Protein AF-A0A7C1D5U9-F1 (afdb_monomer_lite)

pLDDT: mean 78.79, std 19.19, range [33.56, 97.62]

Radius of gyration: 23.56 Å; chains: 1; bounding box: 41×47×96 Å

Structure (mmCIF, N/CA/C/O backbone):
data_AF-A0A7C1D5U9-F1
#
_entry.id   AF-A0A7C1D5U9-F1
#
loop_
_atom_site.group_PDB
_atom_site.id
_atom_site.type_symbol
_atom_site.label_atom_id
_atom_site.label_alt_id
_atom_site.label_comp_id
_atom_site.label_asym_id
_atom_site.label_entity_id
_atom_site.label_seq_id
_atom_site.pdbx_PDB_ins_code
_atom_site.Cartn_x
_atom_site.Cartn_y
_atom_site.Cartn_z
_atom_site.occupancy
_atom_site.B_iso_or_equiv
_atom_site.auth_seq_id
_atom_site.auth_comp_id
_atom_site.auth_asym_id
_atom_site.auth_atom_id
_atom_site.pdbx_PDB_model_num
ATOM 1 N N . MET A 1 1 ? 22.228 -29.786 -4.670 1.00 33.56 1 MET A N 1
ATOM 2 C CA . MET A 1 1 ? 22.044 -28.673 -5.621 1.00 33.56 1 MET A CA 1
ATOM 3 C C . MET A 1 1 ? 21.483 -27.534 -4.803 1.00 33.56 1 MET A C 1
ATOM 5 O O . MET A 1 1 ? 20.440 -27.722 -4.198 1.00 33.56 1 MET A O 1
ATOM 9 N N . SER A 1 2 ? 22.246 -26.459 -4.626 1.00 37.53 2 SER A N 1
ATOM 10 C CA . SER A 1 2 ? 21.763 -25.258 -3.949 1.00 37.53 2 SER A CA 1
ATOM 11 C C . SER A 1 2 ? 20.759 -24.586 -4.876 1.00 37.53 2 SER A C 1
ATOM 13 O O . SER A 1 2 ? 21.151 -24.172 -5.967 1.00 37.53 2 SER A O 1
ATOM 15 N N . ASP A 1 3 ? 19.495 -24.513 -4.469 1.00 40.09 3 ASP A N 1
ATOM 16 C CA . ASP A 1 3 ? 18.545 -23.587 -5.078 1.00 40.09 3 ASP A CA 1
ATOM 17 C C . ASP A 1 3 ? 19.141 -22.186 -4.928 1.00 40.09 3 ASP A C 1
ATOM 19 O O . ASP A 1 3 ? 19.195 -21.630 -3.830 1.00 40.09 3 ASP A O 1
ATOM 23 N N . ILE A 1 4 ? 19.694 -21.651 -6.016 1.00 43.88 4 ILE A N 1
ATOM 24 C CA . ILE A 1 4 ? 20.058 -20.241 -6.081 1.00 43.88 4 ILE A CA 1
ATOM 25 C C . ILE A 1 4 ? 18.714 -19.528 -6.083 1.00 43.88 4 ILE A C 1
ATOM 27 O O . ILE A 1 4 ? 18.036 -19.500 -7.108 1.00 43.88 4 ILE A O 1
ATOM 31 N N . ALA A 1 5 ? 18.284 -19.047 -4.916 1.00 46.91 5 ALA A N 1
ATOM 32 C CA . ALA A 1 5 ? 17.122 -18.185 -4.822 1.00 46.91 5 ALA A CA 1
ATOM 33 C C . ALA A 1 5 ? 17.379 -16.995 -5.750 1.00 46.91 5 ALA A C 1
ATOM 35 O O . ALA A 1 5 ? 18.270 -16.185 -5.498 1.00 46.91 5 ALA A O 1
ATOM 36 N N . THR A 1 6 ? 16.669 -16.943 -6.874 1.00 62.00 6 THR A N 1
ATOM 37 C CA . THR A 1 6 ? 16.684 -15.782 -7.756 1.00 62.00 6 THR A CA 1
ATOM 38 C C . THR A 1 6 ? 16.221 -14.581 -6.947 1.00 62.00 6 THR A C 1
ATOM 40 O O . THR A 1 6 ? 15.148 -14.613 -6.344 1.00 62.00 6 THR A O 1
ATOM 43 N N . GLU A 1 7 ? 17.066 -13.555 -6.904 1.00 66.56 7 GLU A N 1
ATOM 44 C CA . GLU A 1 7 ? 16.772 -12.276 -6.263 1.00 66.56 7 GLU A CA 1
ATOM 45 C C . GLU A 1 7 ? 15.420 -11.729 -6.759 1.00 66.56 7 GLU A C 1
ATOM 47 O O . GLU A 1 7 ? 15.152 -11.801 -7.964 1.00 66.56 7 GLU A O 1
ATOM 52 N N . PRO A 1 8 ? 14.560 -11.195 -5.871 1.00 72.69 8 PRO A N 1
ATOM 53 C CA . PRO A 1 8 ? 13.244 -10.709 -6.263 1.00 72.69 8 PRO A CA 1
ATOM 54 C C . PRO A 1 8 ? 13.369 -9.549 -7.254 1.00 72.69 8 PRO A C 1
ATOM 56 O O . PRO A 1 8 ? 14.164 -8.624 -7.062 1.00 72.69 8 PRO A O 1
ATOM 59 N N . THR A 1 9 ? 12.557 -9.584 -8.309 1.00 81.25 9 THR A N 1
ATOM 60 C CA . THR A 1 9 ? 12.482 -8.487 -9.276 1.00 81.25 9 THR A CA 1
ATOM 61 C C . THR A 1 9 ? 11.784 -7.266 -8.671 1.00 81.25 9 THR A C 1
ATOM 63 O O . THR A 1 9 ? 11.133 -7.332 -7.624 1.00 81.25 9 THR A O 1
ATOM 66 N N . LEU A 1 10 ? 11.867 -6.127 -9.362 1.00 85.12 10 LEU A N 1
ATOM 67 C CA . LEU A 1 10 ? 11.159 -4.905 -8.978 1.00 85.12 10 LEU A CA 1
ATOM 68 C C . LEU A 1 10 ? 9.645 -5.120 -8.842 1.00 85.12 10 LEU A C 1
ATOM 70 O O . LEU A 1 10 ? 9.021 -4.645 -7.892 1.00 85.12 10 LEU A O 1
ATOM 74 N N . PHE A 1 11 ? 9.064 -5.865 -9.782 1.00 87.75 11 PHE A N 1
ATOM 75 C CA . PHE A 1 11 ? 7.643 -6.176 -9.767 1.00 87.75 11 PHE A CA 1
ATOM 76 C C . PHE A 1 11 ? 7.286 -7.196 -8.687 1.00 87.75 11 PHE A C 1
ATOM 78 O O . PHE A 1 11 ? 6.219 -7.059 -8.094 1.00 87.75 11 PHE A O 1
ATOM 85 N N . ASP A 1 12 ? 8.171 -8.146 -8.364 1.00 87.69 12 ASP A N 1
ATOM 86 C CA . ASP A 1 12 ? 7.966 -9.051 -7.225 1.00 87.69 12 ASP A CA 1
ATOM 87 C C . ASP A 1 12 ? 7.911 -8.268 -5.912 1.00 87.69 12 ASP A C 1
ATOM 89 O O . ASP A 1 12 ? 7.002 -8.473 -5.105 1.00 87.69 12 ASP A O 1
ATOM 93 N N . MET A 1 13 ? 8.832 -7.316 -5.723 1.00 90.00 13 MET A N 1
ATOM 94 C CA . MET A 1 13 ? 8.833 -6.433 -4.554 1.00 90.00 13 MET A CA 1
ATOM 95 C C . MET A 1 13 ? 7.554 -5.587 -4.488 1.00 90.00 13 MET A C 1
ATOM 97 O O . MET A 1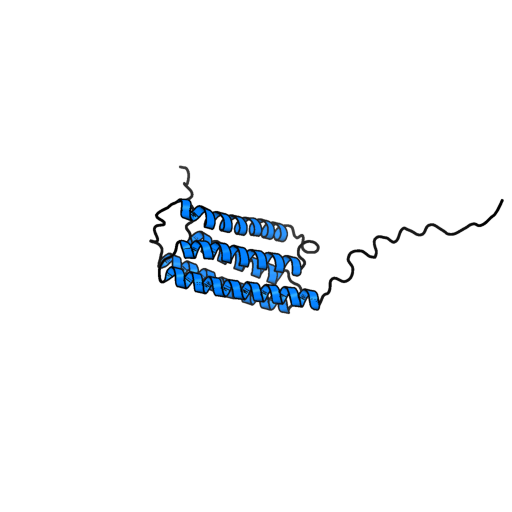 13 ? 6.898 -5.542 -3.446 1.00 90.00 13 MET A O 1
ATOM 101 N N . ALA A 1 14 ? 7.153 -4.957 -5.597 1.00 90.62 14 ALA A N 1
ATOM 102 C CA . ALA A 1 14 ? 5.948 -4.128 -5.650 1.00 90.62 14 ALA A CA 1
ATOM 103 C C . ALA A 1 14 ? 4.662 -4.934 -5.394 1.00 90.62 14 ALA A C 1
ATOM 105 O O . ALA A 1 14 ? 3.792 -4.510 -4.626 1.00 90.62 14 ALA A O 1
ATOM 106 N N . LEU A 1 15 ? 4.560 -6.124 -5.992 1.00 91.69 15 LEU A N 1
ATOM 107 C CA . LEU A 1 15 ? 3.457 -7.057 -5.784 1.00 91.69 15 LEU A CA 1
ATOM 108 C C . LEU A 1 15 ? 3.381 -7.495 -4.321 1.00 91.69 15 LEU A C 1
ATOM 110 O O . LEU A 1 15 ? 2.304 -7.472 -3.722 1.00 91.69 15 LEU A O 1
ATOM 114 N N . HIS A 1 16 ? 4.522 -7.850 -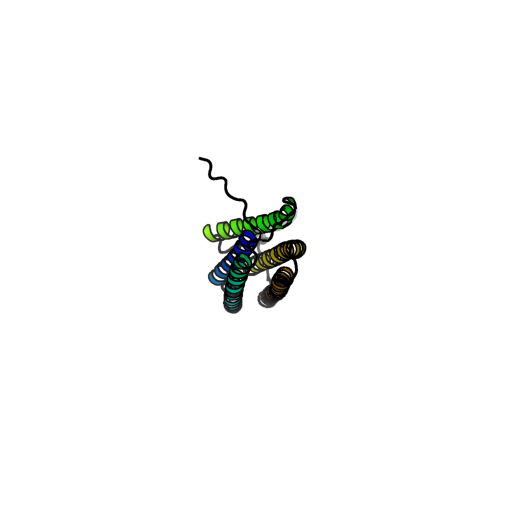3.736 1.00 90.38 16 HIS A N 1
ATOM 115 C CA . HIS A 1 16 ? 4.608 -8.243 -2.339 1.00 90.38 16 HIS A CA 1
ATOM 116 C C . HIS A 1 16 ? 4.158 -7.108 -1.413 1.00 90.38 16 HIS A C 1
ATOM 118 O O . HIS A 1 16 ? 3.306 -7.332 -0.556 1.00 90.38 16 HIS A O 1
ATOM 124 N N . ILE A 1 17 ? 4.638 -5.877 -1.623 1.00 90.50 17 ILE A N 1
ATOM 125 C CA . ILE A 1 17 ? 4.206 -4.702 -0.849 1.00 90.50 17 ILE A CA 1
ATOM 126 C C . ILE A 1 17 ? 2.685 -4.514 -0.947 1.00 90.50 17 ILE A C 1
ATOM 128 O O . ILE A 1 17 ? 2.021 -4.351 0.078 1.00 90.50 17 ILE A O 1
ATOM 132 N N . ALA A 1 18 ? 2.102 -4.600 -2.147 1.00 91.75 18 ALA A N 1
ATOM 133 C CA . ALA A 1 18 ? 0.656 -4.460 -2.329 1.00 91.75 18 ALA A CA 1
ATOM 134 C C . ALA A 1 18 ? -0.141 -5.550 -1.582 1.00 91.75 18 ALA A C 1
ATOM 136 O O . ALA A 1 18 ? -1.151 -5.252 -0.938 1.00 91.75 18 ALA A O 1
ATOM 137 N N . GLN A 1 19 ? 0.344 -6.797 -1.601 1.00 91.69 19 GLN A N 1
ATOM 138 C CA . GLN A 1 19 ? -0.214 -7.899 -0.810 1.00 91.69 19 GLN A CA 1
ATOM 139 C C . GLN A 1 19 ? -0.112 -7.633 0.693 1.00 91.69 19 GLN A C 1
ATOM 141 O O . GLN A 1 19 ? -1.072 -7.878 1.425 1.00 91.69 19 GLN A O 1
ATOM 146 N N . LYS A 1 20 ? 1.012 -7.086 1.163 1.00 88.19 20 LYS A N 1
ATOM 147 C CA . LYS A 1 20 ? 1.198 -6.758 2.580 1.00 88.19 20 LYS A CA 1
ATOM 148 C C . LYS A 1 20 ? 0.285 -5.625 3.037 1.00 88.19 20 LYS A C 1
ATOM 150 O O . LYS A 1 20 ? -0.322 -5.742 4.099 1.00 88.19 20 LYS A O 1
ATOM 155 N N . CYS A 1 21 ? 0.080 -4.592 2.217 1.00 88.62 21 CYS A N 1
ATOM 156 C CA . CYS A 1 21 ? -0.931 -3.565 2.486 1.00 88.62 21 CYS A CA 1
ATOM 157 C C . CYS A 1 21 ? -2.335 -4.174 2.605 1.00 88.62 21 CYS A C 1
ATOM 159 O O . CYS A 1 21 ? -3.072 -3.857 3.537 1.00 88.62 21 CYS A O 1
ATOM 161 N N . GLN A 1 22 ? -2.708 -5.071 1.685 1.00 92.81 22 GLN A N 1
ATOM 162 C CA . GLN A 1 22 ? -4.014 -5.727 1.729 1.00 92.81 22 GLN A CA 1
ATOM 163 C C . GLN A 1 22 ? -4.204 -6.534 3.023 1.00 92.81 22 GLN A C 1
ATOM 165 O O . GLN A 1 22 ? -5.246 -6.400 3.668 1.00 92.81 22 GLN A O 1
ATOM 170 N N . GLN A 1 23 ? -3.203 -7.336 3.399 1.00 89.75 23 GLN A N 1
ATOM 171 C CA . GLN A 1 23 ? -3.205 -8.150 4.620 1.00 89.75 23 GLN A CA 1
ATOM 172 C C . GLN A 1 23 ? -3.310 -7.284 5.878 1.00 89.75 23 GLN A C 1
ATOM 174 O O . GLN A 1 23 ? -4.115 -7.582 6.758 1.00 89.75 23 GLN A O 1
ATOM 179 N N . LEU A 1 24 ? -2.556 -6.181 5.936 1.00 88.69 24 LEU A N 1
ATOM 180 C CA . LEU A 1 24 ? -2.615 -5.229 7.042 1.00 88.69 24 LEU A CA 1
ATOM 181 C C . LEU A 1 24 ? -4.042 -4.703 7.236 1.00 88.69 24 LEU A C 1
ATOM 183 O O . LEU A 1 24 ? -4.586 -4.795 8.333 1.00 88.69 24 LEU A O 1
ATOM 187 N N . TYR A 1 25 ? -4.688 -4.222 6.171 1.00 92.19 25 TYR A N 1
ATOM 188 C CA . TYR A 1 25 ? -6.055 -3.710 6.276 1.00 92.19 25 TYR A CA 1
ATOM 189 C C . TYR A 1 25 ? -7.078 -4.789 6.648 1.00 92.19 25 TYR A C 1
ATOM 191 O O . TYR A 1 25 ? -8.008 -4.500 7.396 1.00 92.19 25 TYR A O 1
ATOM 199 N N . GLN A 1 26 ? -6.904 -6.030 6.186 1.00 91.62 26 GLN A N 1
ATOM 200 C CA . GLN A 1 26 ? -7.763 -7.149 6.598 1.00 91.62 26 GLN A CA 1
ATOM 201 C C . GLN A 1 26 ? -7.626 -7.445 8.092 1.00 91.62 26 GLN A C 1
ATOM 203 O O . GLN A 1 26 ? -8.633 -7.619 8.775 1.00 91.62 26 GLN A O 1
ATOM 208 N N . ALA A 1 27 ? -6.399 -7.450 8.616 1.00 87.19 27 ALA A N 1
ATOM 209 C CA . ALA A 1 27 ? -6.166 -7.624 10.043 1.00 87.19 27 ALA A CA 1
ATOM 210 C C . ALA A 1 27 ? -6.790 -6.469 10.846 1.00 87.19 27 ALA A C 1
ATOM 212 O O . ALA A 1 27 ? -7.524 -6.698 11.804 1.00 87.19 27 ALA A O 1
ATOM 213 N N . MET A 1 28 ? -6.585 -5.222 10.418 1.00 88.81 28 MET A N 1
ATOM 214 C CA . MET A 1 28 ? -7.191 -4.057 11.072 1.00 88.81 28 MET A CA 1
ATOM 215 C C . MET A 1 28 ? -8.727 -4.126 11.073 1.00 88.81 28 MET A C 1
ATOM 217 O O . MET A 1 28 ? -9.352 -3.833 12.090 1.00 88.81 28 MET A O 1
ATOM 221 N N . GLU A 1 29 ? -9.350 -4.565 9.974 1.00 92.06 29 GLU A N 1
ATOM 222 C CA . GLU A 1 29 ? -10.801 -4.788 9.896 1.00 92.06 29 GLU A CA 1
ATOM 223 C C . GLU A 1 29 ? -11.290 -5.823 10.923 1.00 92.06 29 GLU A C 1
ATOM 225 O O . GLU A 1 29 ? -12.336 -5.628 11.547 1.00 92.06 29 GLU A O 1
ATOM 230 N N . GLN A 1 30 ? -10.547 -6.919 11.096 1.00 88.00 30 GLN A N 1
ATOM 231 C CA . GLN A 1 30 ? -10.911 -8.012 12.001 1.00 88.00 30 GLN A CA 1
ATOM 232 C C . GLN A 1 30 ? -10.783 -7.632 13.478 1.00 88.00 30 GLN A C 1
ATOM 234 O O . GLN A 1 30 ? -11.561 -8.119 14.299 1.00 88.00 30 GLN A O 1
ATOM 239 N N . HIS A 1 31 ? -9.825 -6.769 13.815 1.00 84.44 31 HIS A N 1
ATOM 240 C CA . HIS A 1 31 ? -9.488 -6.458 15.205 1.00 84.44 31 HIS A CA 1
ATOM 241 C C . HIS A 1 31 ? -10.108 -5.157 15.730 1.00 84.44 31 HIS A C 1
ATOM 243 O O . HIS A 1 31 ? -10.294 -5.028 16.941 1.00 84.44 31 HIS A O 1
ATOM 249 N N . THR A 1 32 ? -10.482 -4.221 14.853 1.00 87.19 32 THR A N 1
ATOM 250 C CA . THR A 1 32 ? -11.107 -2.963 15.281 1.00 87.19 32 THR A CA 1
ATOM 251 C C . THR A 1 32 ? -12.509 -3.170 15.862 1.00 87.19 32 THR A C 1
ATOM 253 O O . THR A 1 32 ? -13.333 -3.938 15.341 1.00 87.19 32 THR A O 1
ATOM 256 N N . GLN A 1 33 ? -12.810 -2.425 16.926 1.00 86.38 33 GLN A N 1
ATOM 257 C CA . GLN A 1 33 ? -14.144 -2.373 17.534 1.00 86.38 33 GLN A CA 1
ATOM 258 C C . GLN A 1 33 ? -15.005 -1.231 16.967 1.00 86.38 33 GLN A C 1
ATOM 260 O O . GLN A 1 33 ? -16.206 -1.184 17.222 1.00 86.38 33 GLN A O 1
ATOM 265 N N . HIS A 1 34 ? -14.427 -0.322 16.174 1.00 88.69 34 HIS A N 1
ATOM 266 C CA . HIS A 1 34 ? -15.151 0.818 15.614 1.00 88.69 34 HIS A CA 1
ATOM 267 C C . HIS A 1 34 ? -15.727 0.495 14.229 1.00 88.69 34 HIS A C 1
ATOM 269 O O . HIS A 1 34 ? -14.991 0.282 13.264 1.00 88.69 34 HIS A O 1
ATOM 275 N N . ASP A 1 35 ? -17.054 0.533 14.093 1.00 91.62 35 ASP A N 1
ATOM 276 C CA . ASP A 1 35 ? -17.748 0.204 12.837 1.00 91.62 35 ASP A CA 1
ATOM 277 C C . ASP A 1 35 ? -17.355 1.105 11.657 1.00 91.62 35 ASP A C 1
ATOM 279 O O . ASP A 1 35 ? -17.274 0.643 10.516 1.00 91.62 35 ASP A O 1
ATOM 283 N N . GLU A 1 36 ? -17.098 2.392 11.907 1.00 92.38 36 GLU A N 1
ATOM 284 C CA . GLU A 1 36 ? -16.626 3.313 10.866 1.00 92.38 36 GLU A CA 1
ATOM 285 C C . GLU A 1 36 ? -15.227 2.917 10.373 1.00 92.38 36 GLU A C 1
ATOM 287 O O . GLU A 1 36 ? -14.989 2.862 9.163 1.00 92.38 36 GLU A O 1
ATOM 292 N N . LEU A 1 37 ? -14.312 2.582 11.288 1.00 93.88 37 LEU A N 1
ATOM 293 C CA . LEU A 1 37 ? -12.972 2.121 10.927 1.00 93.88 37 LEU A CA 1
ATOM 294 C C . LEU A 1 37 ? -13.032 0.788 10.183 1.00 93.88 37 LEU A C 1
ATOM 296 O O . LEU A 1 37 ? -12.415 0.661 9.130 1.00 93.88 37 LEU A O 1
ATOM 300 N N . LYS A 1 38 ? -13.866 -0.151 10.641 1.00 94.56 38 LYS A N 1
ATOM 301 C CA . LYS A 1 38 ? -14.100 -1.440 9.978 1.00 94.56 38 LYS A CA 1
ATOM 302 C C . LYS A 1 38 ? -14.511 -1.266 8.514 1.00 94.56 38 LYS A C 1
ATOM 304 O O . LYS A 1 38 ? -13.921 -1.876 7.623 1.00 94.56 38 LYS A O 1
ATOM 309 N N . LYS A 1 39 ? -15.474 -0.376 8.238 1.00 96.31 39 LYS A N 1
ATOM 310 C CA . LYS A 1 39 ? -15.890 -0.044 6.861 1.00 96.31 39 LYS A CA 1
ATOM 311 C C . LYS A 1 39 ? -14.739 0.547 6.048 1.00 96.31 39 LYS A C 1
ATOM 313 O O . LYS A 1 39 ? -14.547 0.168 4.895 1.00 96.31 39 LYS A O 1
ATOM 318 N N . ASN A 1 40 ? -13.966 1.455 6.637 1.00 96.38 40 ASN A N 1
ATOM 319 C CA . ASN A 1 40 ? -12.839 2.085 5.957 1.00 96.38 40 ASN A CA 1
ATOM 320 C C . ASN A 1 40 ? -11.711 1.096 5.632 1.00 96.38 40 ASN A C 1
ATOM 322 O O . ASN A 1 40 ? -11.191 1.134 4.518 1.00 96.38 40 ASN A O 1
ATOM 326 N N . TYR A 1 41 ? -11.364 0.192 6.550 1.00 95.50 41 TYR A N 1
ATOM 327 C CA . TYR A 1 41 ? -10.345 -0.833 6.317 1.00 95.50 41 TYR A CA 1
ATOM 328 C C . TYR A 1 41 ? -10.766 -1.826 5.239 1.00 95.50 41 TYR A C 1
ATOM 330 O O . TYR A 1 41 ? -9.962 -2.140 4.363 1.00 95.50 41 TYR A O 1
ATOM 338 N N . ARG A 1 42 ? -12.044 -2.221 5.205 1.00 96.75 42 ARG A N 1
ATOM 339 C CA . ARG A 1 42 ? -12.583 -3.045 4.117 1.00 96.75 42 ARG A CA 1
ATOM 340 C C . ARG A 1 42 ? -12.401 -2.387 2.748 1.00 96.75 42 ARG A C 1
ATOM 342 O O . ARG A 1 42 ? -11.972 -3.041 1.799 1.00 96.75 42 ARG A O 1
ATOM 349 N N . LEU A 1 43 ? -12.703 -1.090 2.645 1.00 96.38 43 LEU A N 1
ATOM 350 C CA . LEU A 1 43 ? -12.509 -0.329 1.406 1.00 96.38 43 LEU A CA 1
ATOM 351 C C . LEU A 1 43 ? -11.027 -0.270 1.016 1.00 96.38 43 LEU A C 1
ATOM 353 O O . LEU A 1 43 ? -10.686 -0.574 -0.121 1.00 96.38 43 LEU A O 1
ATOM 357 N N . LEU A 1 44 ? -10.141 0.052 1.960 1.00 95.81 44 LEU A N 1
ATOM 358 C CA . LEU A 1 44 ? -8.695 0.121 1.713 1.00 95.81 44 LEU A CA 1
ATOM 359 C C . LEU A 1 44 ? -8.101 -1.238 1.305 1.00 95.81 44 LEU A C 1
ATOM 361 O O . LEU A 1 44 ? -7.225 -1.303 0.437 1.00 95.81 44 LEU A O 1
ATOM 365 N N . SER A 1 45 ? -8.599 -2.333 1.881 1.00 95.19 45 SER A N 1
ATOM 366 C CA . SER A 1 45 ? -8.235 -3.692 1.477 1.00 95.19 45 SER A CA 1
ATOM 367 C C . SER A 1 45 ? -8.665 -3.991 0.037 1.00 95.19 45 SER A C 1
ATOM 369 O O . SER A 1 45 ? -7.859 -4.484 -0.755 1.00 95.19 45 SER A O 1
ATOM 371 N N . ALA A 1 46 ? -9.899 -3.637 -0.336 1.00 95.31 46 ALA A N 1
ATOM 372 C CA . ALA A 1 46 ? -10.402 -3.810 -1.698 1.00 95.31 46 ALA A CA 1
ATOM 373 C C . ALA A 1 46 ? -9.592 -2.989 -2.715 1.00 95.31 46 ALA A C 1
ATOM 375 O O . ALA A 1 46 ? -9.142 -3.528 -3.721 1.00 95.31 46 ALA A O 1
ATOM 376 N N . GLU A 1 47 ? -9.302 -1.722 -2.414 1.00 93.19 47 GLU A N 1
ATOM 377 C CA . GLU A 1 47 ? -8.452 -0.895 -3.274 1.00 93.19 47 GLU A CA 1
ATOM 378 C C . GLU A 1 47 ? -7.023 -1.469 -3.399 1.00 93.19 47 GLU A C 1
ATOM 380 O O . GLU A 1 47 ? -6.339 -1.251 -4.399 1.00 93.19 47 GLU A O 1
ATOM 385 N N . SER A 1 48 ? -6.518 -2.167 -2.375 1.00 92.19 48 SER A N 1
ATOM 386 C CA . SER A 1 48 ? -5.198 -2.819 -2.419 1.00 92.19 48 SER A CA 1
ATOM 387 C C . SER A 1 48 ? -5.220 -4.075 -3.300 1.00 92.19 48 SER A C 1
ATOM 389 O O . SER A 1 48 ? -4.230 -4.363 -3.968 1.00 92.19 48 SER A O 1
ATOM 391 N N . ALA A 1 49 ? -6.366 -4.758 -3.407 1.00 93.94 49 ALA A N 1
ATOM 392 C CA . ALA A 1 49 ? -6.577 -5.831 -4.382 1.00 93.94 49 ALA A CA 1
ATOM 393 C C . ALA A 1 49 ? -6.443 -5.334 -5.831 1.00 93.94 49 ALA A C 1
ATOM 395 O O . ALA A 1 49 ? -5.895 -6.035 -6.681 1.00 93.94 49 ALA A O 1
ATOM 396 N N . ASP A 1 50 ? -6.892 -4.112 -6.116 1.00 93.25 50 ASP A N 1
ATOM 397 C CA . ASP A 1 50 ? -6.727 -3.514 -7.444 1.00 93.25 50 ASP A CA 1
ATOM 398 C C . ASP A 1 50 ? -5.263 -3.147 -7.735 1.00 93.25 50 ASP A C 1
ATOM 400 O O . ASP A 1 50 ? -4.812 -3.262 -8.873 1.00 93.25 50 ASP A O 1
ATOM 404 N N . GLN A 1 51 ? -4.489 -2.769 -6.712 1.00 91.50 51 GLN A N 1
ATOM 405 C CA . GLN A 1 51 ? -3.045 -2.526 -6.849 1.00 91.50 51 GLN A CA 1
ATOM 406 C C . GLN A 1 51 ? -2.262 -3.817 -7.108 1.00 91.50 51 GLN A C 1
ATOM 408 O O . GLN A 1 51 ? -1.326 -3.814 -7.901 1.00 91.50 51 GLN A O 1
ATOM 413 N N . ILE A 1 52 ? -2.670 -4.930 -6.496 1.00 94.25 52 ILE A N 1
ATOM 414 C CA . ILE A 1 52 ? -2.111 -6.257 -6.789 1.00 94.25 52 ILE A CA 1
ATOM 415 C C . ILE A 1 52 ? -2.284 -6.585 -8.276 1.00 94.25 52 ILE A C 1
ATOM 417 O O . ILE A 1 52 ? -1.308 -6.927 -8.942 1.00 94.25 52 ILE A O 1
ATOM 421 N N . LYS A 1 53 ? -3.498 -6.409 -8.814 1.00 94.19 53 LYS A N 1
ATOM 422 C CA . LYS A 1 53 ? -3.776 -6.634 -10.243 1.00 94.19 53 LYS A CA 1
ATOM 423 C C . LYS A 1 53 ? -2.957 -5.707 -11.137 1.00 94.19 53 LYS A C 1
ATOM 425 O O . LYS A 1 53 ? -2.398 -6.163 -12.125 1.00 94.19 53 LYS A O 1
ATOM 430 N N . LEU A 1 54 ? -2.837 -4.428 -10.768 1.00 91.69 54 LEU A N 1
ATOM 431 C CA . LEU A 1 54 ? -2.003 -3.471 -11.497 1.00 91.69 54 LEU A CA 1
ATOM 432 C C . LEU A 1 54 ? -0.563 -3.979 -11.636 1.00 91.69 54 LEU A C 1
ATOM 434 O O . LEU A 1 54 ? -0.038 -3.994 -12.743 1.00 91.69 54 LEU A O 1
ATOM 438 N N . PHE A 1 55 ? 0.075 -4.406 -10.545 1.00 91.56 55 PHE A N 1
ATOM 439 C CA . PHE A 1 55 ? 1.465 -4.866 -10.610 1.00 91.56 55 PHE A CA 1
ATOM 440 C C . PHE A 1 55 ? 1.627 -6.205 -11.329 1.00 91.56 55 PHE A C 1
ATOM 442 O O . PHE A 1 55 ? 2.635 -6.392 -12.005 1.00 91.56 55 PHE A O 1
ATOM 449 N N . GLN A 1 56 ? 0.631 -7.092 -11.262 1.00 92.94 56 GLN A N 1
ATOM 450 C CA . GLN A 1 56 ? 0.591 -8.300 -12.093 1.00 92.94 56 GLN A CA 1
ATOM 451 C C . GLN A 1 56 ? 0.501 -7.956 -13.587 1.00 92.94 56 GLN A C 1
ATOM 453 O O . GLN A 1 56 ? 1.217 -8.525 -14.403 1.00 92.94 56 GLN A O 1
ATOM 458 N N . ASP A 1 57 ? -0.334 -6.987 -13.963 1.00 91.94 57 ASP A N 1
ATOM 459 C CA . ASP A 1 57 ? -0.454 -6.556 -15.357 1.00 91.94 57 ASP A CA 1
ATOM 460 C C . ASP A 1 57 ? 0.807 -5.835 -15.847 1.00 91.94 57 ASP A C 1
ATOM 462 O O . ASP A 1 57 ? 1.203 -5.982 -17.005 1.00 91.94 57 ASP A O 1
ATOM 466 N N . LEU A 1 58 ? 1.426 -5.020 -14.988 1.00 89.31 58 LEU A N 1
ATOM 467 C CA . LEU A 1 58 ? 2.664 -4.318 -15.313 1.00 89.31 58 LEU A CA 1
ATOM 468 C C . LEU A 1 58 ? 3.833 -5.292 -15.462 1.00 89.31 58 LEU A C 1
ATOM 470 O O . LEU A 1 58 ? 4.596 -5.132 -16.411 1.00 89.31 58 LEU A O 1
ATOM 474 N N . SER A 1 59 ? 3.940 -6.316 -14.610 1.00 89.00 59 SER A N 1
ATOM 475 C CA . SER A 1 59 ? 5.007 -7.314 -14.732 1.00 89.00 59 SER A CA 1
ATOM 476 C C . SER A 1 59 ? 4.924 -8.065 -16.057 1.00 89.00 59 SER A C 1
ATOM 478 O O . SER A 1 59 ? 5.938 -8.242 -16.715 1.00 89.00 59 SER A O 1
ATOM 480 N N . LEU A 1 60 ? 3.718 -8.405 -16.523 1.00 88.69 60 LEU A N 1
ATOM 481 C CA . LEU A 1 60 ? 3.522 -9.044 -17.828 1.00 88.69 60 LEU A CA 1
ATOM 482 C C . LEU A 1 60 ? 3.864 -8.121 -19.006 1.00 88.69 60 LEU A C 1
ATOM 484 O O . LEU A 1 60 ? 4.352 -8.586 -20.033 1.00 88.69 60 LEU A O 1
ATOM 488 N N . LYS A 1 61 ? 3.588 -6.817 -18.884 1.00 86.00 61 LYS A N 1
ATOM 489 C CA . LYS A 1 61 ? 3.805 -5.829 -19.959 1.00 86.00 61 LYS A CA 1
ATOM 490 C C . LYS A 1 61 ? 5.241 -5.323 -20.044 1.00 86.00 61 LYS A C 1
ATOM 492 O O . LYS A 1 61 ? 5.657 -4.888 -21.114 1.00 86.00 61 LYS A O 1
ATOM 497 N N . PHE A 1 62 ? 5.955 -5.324 -18.925 1.00 81.00 62 PHE A N 1
ATOM 498 C CA . PHE A 1 62 ? 7.269 -4.702 -18.774 1.00 81.00 62 PHE A CA 1
ATOM 499 C C . PHE A 1 62 ? 8.314 -5.678 -18.209 1.00 81.00 62 PHE A C 1
ATOM 501 O O . PHE A 1 62 ? 9.304 -5.238 -17.630 1.00 81.00 62 PHE A O 1
ATOM 508 N N . ASN A 1 63 ? 8.114 -6.990 -18.389 1.00 69.62 63 ASN A N 1
ATOM 509 C CA . ASN A 1 63 ? 9.009 -8.038 -17.877 1.00 69.62 63 ASN A CA 1
ATOM 510 C C . ASN A 1 63 ? 10.464 -7.903 -18.367 1.00 69.62 63 ASN A C 1
ATOM 512 O O . ASN A 1 63 ? 11.380 -8.419 -17.739 1.00 69.62 63 ASN A O 1
ATOM 516 N N . ASP A 1 64 ? 10.666 -7.194 -19.480 1.00 64.81 64 ASP A N 1
ATOM 517 C CA . ASP A 1 64 ? 11.958 -7.042 -20.150 1.00 64.81 64 ASP A CA 1
ATOM 518 C C . ASP A 1 64 ? 12.698 -5.751 -19.763 1.00 64.81 64 ASP A C 1
ATOM 520 O O . ASP A 1 64 ? 13.642 -5.356 -20.449 1.00 64.81 64 ASP A O 1
ATOM 524 N N . ILE A 1 65 ? 12.278 -5.040 -18.706 1.00 67.50 65 ILE A N 1
ATOM 525 C CA . ILE A 1 65 ? 13.054 -3.891 -18.222 1.00 67.50 65 ILE A CA 1
ATOM 526 C C . ILE A 1 65 ? 14.373 -4.402 -17.656 1.00 67.50 65 ILE A C 1
ATOM 528 O O . ILE A 1 65 ? 14.441 -4.956 -16.559 1.00 67.50 65 ILE A O 1
ATOM 532 N N . ILE A 1 66 ? 15.429 -4.188 -18.434 1.00 64.56 66 ILE A N 1
ATOM 533 C CA . ILE A 1 66 ? 16.801 -4.416 -18.016 1.00 64.56 66 ILE A CA 1
ATOM 534 C C . ILE A 1 66 ? 17.211 -3.214 -17.175 1.00 64.56 66 ILE A C 1
ATOM 536 O O . ILE A 1 66 ? 17.226 -2.077 -17.643 1.00 64.56 66 ILE A O 1
ATOM 540 N N . ILE A 1 67 ? 17.509 -3.476 -15.908 1.00 70.19 67 ILE A N 1
ATOM 541 C CA . ILE A 1 67 ? 18.158 -2.504 -15.040 1.00 70.19 67 ILE A CA 1
ATOM 542 C C . ILE A 1 67 ? 19.656 -2.650 -15.300 1.00 70.19 67 ILE A C 1
ATOM 544 O O . ILE A 1 67 ? 20.266 -3.630 -14.876 1.00 70.19 67 ILE A O 1
ATOM 548 N N . ASP A 1 68 ? 20.219 -1.704 -16.054 1.00 66.06 68 ASP A N 1
ATOM 549 C CA . ASP A 1 68 ? 21.607 -1.763 -16.535 1.00 66.06 68 ASP A CA 1
ATOM 550 C C . ASP A 1 68 ? 22.641 -1.732 -15.396 1.00 66.06 68 ASP A C 1
ATOM 552 O O . ASP A 1 68 ? 23.729 -2.295 -15.524 1.00 66.06 68 ASP A O 1
ATOM 556 N N . ASP A 1 69 ? 22.295 -1.098 -14.272 1.00 76.06 69 ASP A N 1
ATOM 557 C CA . ASP A 1 69 ? 23.109 -1.037 -13.058 1.00 76.06 69 ASP A CA 1
ATOM 558 C C . ASP A 1 69 ? 22.486 -1.911 -11.952 1.00 76.06 69 ASP A C 1
ATOM 560 O O . ASP A 1 69 ? 21.461 -1.536 -11.378 1.00 76.06 69 ASP A O 1
ATOM 564 N N . PRO A 1 70 ? 23.096 -3.057 -11.596 1.00 69.75 70 PRO A N 1
ATOM 565 C CA . PRO A 1 70 ? 22.589 -3.931 -10.539 1.00 69.75 70 PRO A CA 1
ATOM 566 C C . PRO A 1 70 ? 22.412 -3.245 -9.175 1.00 69.75 70 PRO A C 1
ATOM 568 O O . PRO A 1 70 ? 21.555 -3.670 -8.398 1.00 69.75 70 PRO A O 1
ATOM 571 N N . THR A 1 71 ? 23.188 -2.191 -8.890 1.00 80.12 71 THR A N 1
ATOM 572 C CA . THR A 1 71 ? 23.105 -1.426 -7.631 1.00 80.12 71 THR A CA 1
ATOM 573 C C . THR A 1 71 ? 21.909 -0.478 -7.596 1.00 80.12 71 THR A C 1
ATOM 575 O O . THR A 1 71 ? 21.472 -0.059 -6.527 1.00 80.12 71 THR A O 1
ATOM 578 N N . ALA A 1 72 ? 21.284 -0.205 -8.745 1.00 80.44 72 ALA A N 1
ATOM 579 C CA . ALA A 1 72 ? 20.107 0.653 -8.822 1.00 80.44 72 ALA A CA 1
ATOM 580 C C . ALA A 1 72 ? 18.892 0.070 -8.071 1.00 80.44 72 ALA A C 1
ATOM 582 O O . ALA A 1 72 ? 17.942 0.785 -7.759 1.00 80.44 72 ALA A O 1
ATOM 583 N N . LEU A 1 73 ? 18.927 -1.225 -7.731 1.00 83.25 73 LEU A N 1
ATOM 584 C CA . LEU A 1 73 ? 17.928 -1.875 -6.887 1.00 83.25 73 LEU A CA 1
ATOM 585 C C . LEU A 1 73 ? 18.207 -1.773 -5.380 1.00 83.25 73 LEU A C 1
ATOM 587 O O . LEU A 1 73 ? 17.332 -2.151 -4.602 1.00 83.25 73 LEU A O 1
ATOM 591 N N . ASP A 1 74 ? 19.360 -1.268 -4.939 1.00 86.25 74 ASP A N 1
ATOM 592 C CA . ASP A 1 74 ? 19.731 -1.246 -3.517 1.00 86.25 74 ASP A CA 1
ATOM 593 C C . ASP A 1 74 ? 18.764 -0.395 -2.678 1.00 86.25 74 ASP A C 1
ATOM 595 O O . ASP A 1 74 ? 18.278 -0.845 -1.635 1.00 86.25 74 ASP A O 1
ATOM 599 N N . ASN A 1 75 ? 18.399 0.793 -3.168 1.00 85.25 75 ASN A N 1
ATOM 600 C CA . ASN A 1 75 ? 17.425 1.665 -2.506 1.00 85.25 75 ASN A CA 1
ATOM 601 C C . ASN A 1 75 ? 16.007 1.055 -2.483 1.00 85.25 75 ASN A C 1
ATOM 603 O O . ASN A 1 75 ? 15.441 0.930 -1.391 1.00 85.25 75 ASN A O 1
ATOM 607 N N . PRO A 1 76 ? 15.423 0.600 -3.618 1.00 85.88 76 PRO A N 1
ATOM 608 C CA . PRO A 1 76 ? 14.165 -0.146 -3.600 1.00 85.88 76 PRO A CA 1
ATOM 609 C C . PRO A 1 76 ? 14.169 -1.317 -2.610 1.00 85.88 76 PRO A C 1
ATOM 611 O O . PRO A 1 76 ? 13.209 -1.493 -1.857 1.00 85.88 76 PRO A O 1
ATOM 614 N N . ARG A 1 77 ? 15.261 -2.093 -2.555 1.00 87.25 77 ARG A N 1
ATOM 615 C CA . ARG A 1 77 ? 15.408 -3.216 -1.618 1.00 87.25 77 ARG A CA 1
ATOM 616 C C . ARG A 1 77 ? 15.411 -2.755 -0.167 1.00 87.25 77 ARG A C 1
ATOM 618 O O . ARG A 1 77 ? 14.814 -3.428 0.669 1.00 87.25 77 ARG A O 1
ATOM 625 N N . PHE A 1 78 ? 16.050 -1.631 0.154 1.00 87.75 78 PHE A N 1
ATOM 626 C CA . PHE A 1 78 ? 16.041 -1.085 1.512 1.00 87.75 78 PHE A CA 1
ATOM 627 C C . PHE A 1 78 ? 14.610 -0.797 1.988 1.00 87.75 78 PHE A C 1
ATOM 629 O O . PHE A 1 78 ? 14.204 -1.276 3.051 1.00 87.75 78 PHE A O 1
ATOM 636 N N . TYR A 1 79 ? 13.815 -0.095 1.174 1.00 86.38 79 TYR A N 1
ATOM 637 C CA . TYR A 1 79 ? 12.418 0.200 1.506 1.00 86.38 79 TYR A CA 1
ATOM 638 C C . TYR A 1 79 ? 11.559 -1.065 1.561 1.00 86.38 79 TYR A C 1
ATOM 640 O O . TYR A 1 79 ? 10.807 -1.262 2.517 1.00 86.38 79 TYR A O 1
ATOM 648 N N . PHE A 1 80 ? 11.721 -1.967 0.592 1.00 87.81 80 PHE A N 1
ATOM 649 C CA . PHE A 1 80 ? 11.056 -3.268 0.584 1.00 87.81 80 PHE A CA 1
ATOM 650 C C . PHE A 1 80 ? 11.331 -4.073 1.864 1.00 87.81 80 PHE A C 1
ATOM 652 O O . PHE A 1 80 ? 10.405 -4.607 2.484 1.00 87.81 80 PHE A O 1
ATOM 659 N N . ASN A 1 81 ? 12.591 -4.126 2.297 1.00 86.88 81 ASN A N 1
ATOM 660 C CA . ASN A 1 81 ? 12.999 -4.830 3.507 1.00 86.88 81 ASN A CA 1
ATOM 661 C C . ASN A 1 81 ? 12.434 -4.169 4.768 1.00 86.88 81 ASN A C 1
ATOM 663 O O . ASN A 1 81 ? 12.001 -4.885 5.670 1.00 86.88 81 ASN A O 1
ATOM 667 N N . SER A 1 82 ? 12.398 -2.833 4.828 1.00 84.75 82 SER A N 1
ATOM 668 C CA . SER A 1 82 ? 11.779 -2.087 5.934 1.00 84.75 82 SER A CA 1
ATOM 669 C C . SER A 1 82 ? 10.297 -2.446 6.089 1.00 84.75 82 SER A C 1
ATOM 671 O O . SER A 1 82 ? 9.862 -2.870 7.163 1.00 84.75 82 SER A O 1
ATOM 673 N N . ILE A 1 83 ? 9.537 -2.381 4.988 1.00 85.69 83 ILE A N 1
ATOM 674 C CA . ILE A 1 83 ? 8.104 -2.714 4.954 1.00 85.69 83 ILE A CA 1
ATOM 675 C C . ILE A 1 83 ? 7.878 -4.172 5.374 1.00 85.69 83 ILE A C 1
ATOM 677 O O . ILE A 1 83 ? 7.031 -4.463 6.223 1.00 85.69 83 ILE A O 1
ATOM 681 N N . SER A 1 84 ? 8.659 -5.094 4.810 1.00 84.69 84 SER A N 1
ATOM 682 C CA . SER A 1 84 ? 8.531 -6.530 5.080 1.00 84.69 84 SER A CA 1
ATOM 683 C C . SER A 1 84 ? 8.824 -6.870 6.546 1.00 84.69 84 SER A C 1
ATOM 685 O O . SER A 1 84 ? 8.098 -7.653 7.161 1.00 84.69 84 SER A O 1
ATOM 687 N N . GLN A 1 85 ? 9.846 -6.248 7.144 1.00 82.88 85 GLN A N 1
ATOM 688 C CA . GLN A 1 85 ? 10.181 -6.434 8.559 1.00 82.88 85 GLN A CA 1
ATOM 689 C C . GLN A 1 85 ? 9.101 -5.869 9.484 1.00 82.88 85 GLN A C 1
ATOM 691 O O . GLN A 1 85 ? 8.658 -6.563 10.403 1.00 82.88 85 GLN A O 1
ATOM 696 N N . ALA A 1 86 ? 8.636 -4.642 9.225 1.00 77.38 86 ALA A N 1
ATOM 697 C CA . ALA A 1 86 ? 7.566 -4.023 10.002 1.00 77.38 86 ALA A CA 1
ATOM 698 C C . ALA A 1 86 ? 6.293 -4.886 9.986 1.00 77.38 86 ALA A C 1
ATOM 700 O O . ALA A 1 86 ? 5.611 -5.022 11.004 1.00 77.38 86 ALA A O 1
ATOM 701 N N . GLN A 1 87 ? 6.007 -5.536 8.855 1.00 76.25 87 GLN A N 1
ATOM 702 C CA . GLN A 1 87 ? 4.840 -6.401 8.736 1.00 76.25 87 GLN A CA 1
ATOM 703 C C . GLN A 1 87 ? 5.034 -7.729 9.459 1.00 76.25 87 GLN A C 1
ATOM 705 O O . GLN A 1 87 ? 4.130 -8.179 10.152 1.00 76.25 87 GLN A O 1
ATOM 710 N N . SER A 1 88 ? 6.210 -8.347 9.347 1.00 78.44 88 SER A N 1
ATOM 711 C CA . SER A 1 88 ? 6.504 -9.581 10.079 1.00 78.44 88 SER A CA 1
ATOM 712 C C . SER A 1 88 ? 6.359 -9.386 11.590 1.00 78.44 88 SER A C 1
ATOM 714 O O . SER A 1 88 ? 5.888 -10.288 12.286 1.00 78.44 88 SER A O 1
ATOM 716 N N . LEU A 1 89 ? 6.753 -8.217 12.106 1.00 74.00 89 LEU A N 1
ATOM 717 C CA . LEU A 1 89 ? 6.529 -7.853 13.503 1.00 74.00 89 LEU A CA 1
ATOM 718 C C . LEU A 1 89 ? 5.034 -7.720 13.805 1.00 74.00 89 LEU A C 1
ATOM 720 O O . LEU A 1 89 ? 4.567 -8.290 14.787 1.00 74.00 89 LEU A O 1
ATOM 724 N N . PHE A 1 90 ? 4.274 -7.035 12.951 1.00 72.69 90 PHE A N 1
ATOM 725 C CA . PHE A 1 90 ? 2.824 -6.915 13.100 1.00 72.69 90 PHE A CA 1
ATOM 726 C C . PHE A 1 90 ? 2.121 -8.281 13.114 1.00 72.69 90 PHE A C 1
ATOM 728 O O . PHE A 1 90 ? 1.396 -8.586 14.057 1.00 72.69 90 PHE A O 1
ATOM 735 N N . ASP A 1 91 ? 2.393 -9.143 12.133 1.00 73.19 91 ASP A N 1
ATOM 736 C CA . ASP A 1 91 ? 1.820 -10.489 12.042 1.00 73.19 91 ASP A CA 1
ATOM 737 C C . ASP A 1 91 ? 2.156 -11.328 13.284 1.00 73.19 91 ASP A C 1
ATOM 739 O O . ASP A 1 91 ? 1.315 -12.079 13.783 1.00 73.19 91 ASP A O 1
ATOM 743 N N . CYS A 1 92 ? 3.384 -11.199 13.800 1.00 73.50 92 CYS A N 1
ATOM 744 C CA . CYS A 1 92 ? 3.799 -11.839 15.046 1.00 73.50 92 CYS A CA 1
ATOM 745 C C . CYS A 1 92 ? 2.944 -11.356 16.223 1.00 73.50 92 CYS A C 1
ATOM 747 O O . CYS A 1 92 ? 2.384 -12.177 16.948 1.00 73.50 92 CYS A O 1
ATOM 749 N N . LEU A 1 93 ? 2.781 -10.039 16.371 1.00 67.69 93 LEU A N 1
ATOM 750 C CA . LEU A 1 93 ? 1.999 -9.451 17.455 1.00 67.69 93 LEU A CA 1
ATOM 751 C C . LEU A 1 93 ? 0.501 -9.804 17.380 1.00 67.69 93 LEU A C 1
ATOM 753 O O . LEU A 1 93 ? -0.143 -9.988 18.414 1.00 67.69 93 LEU A O 1
ATOM 757 N N . ILE A 1 94 ? -0.056 -9.946 16.174 1.00 68.88 94 ILE A N 1
ATOM 758 C CA . ILE A 1 94 ? -1.422 -10.448 15.980 1.00 68.88 94 ILE A CA 1
ATOM 759 C C . ILE A 1 94 ? -1.523 -11.914 16.422 1.00 68.88 94 ILE A C 1
ATOM 761 O O . ILE A 1 94 ? -2.418 -12.261 17.193 1.00 68.88 94 ILE A O 1
ATOM 765 N N . LYS A 1 95 ? -0.589 -12.773 15.991 1.00 73.50 95 LYS A N 1
ATOM 766 C CA . LYS A 1 95 ? -0.592 -14.214 16.309 1.00 73.50 95 LYS A CA 1
ATOM 767 C C . LYS A 1 95 ? -0.474 -14.513 17.799 1.00 73.50 95 LYS A C 1
ATOM 769 O O . LYS A 1 95 ? -1.107 -15.450 18.273 1.00 73.50 95 LYS A O 1
ATOM 774 N N . ILE A 1 96 ? 0.328 -13.745 18.536 1.00 68.75 96 ILE A N 1
ATOM 775 C CA . ILE A 1 96 ? 0.507 -13.949 19.983 1.00 68.75 96 ILE A CA 1
ATOM 776 C C . ILE A 1 96 ? -0.685 -13.449 20.816 1.00 68.75 96 ILE A C 1
ATOM 778 O O . ILE A 1 96 ? -0.660 -13.565 22.039 1.00 68.75 96 ILE A O 1
ATOM 782 N N . GLY A 1 97 ? -1.734 -12.903 20.187 1.00 55.53 97 GLY A N 1
ATOM 783 C CA . GLY A 1 97 ? -2.976 -12.550 20.873 1.00 55.53 97 GLY A CA 1
ATOM 784 C C . GLY A 1 97 ? -2.832 -11.410 21.883 1.00 55.53 97 GLY A C 1
ATOM 785 O O . GLY A 1 97 ? -3.659 -11.287 22.786 1.00 55.53 97 GLY A O 1
ATOM 786 N N . THR A 1 98 ? -1.812 -10.551 21.750 1.00 54.78 98 THR A N 1
ATOM 787 C CA . THR A 1 98 ? -1.615 -9.335 22.569 1.00 54.78 98 THR A CA 1
ATOM 788 C C . THR A 1 98 ? -2.632 -8.236 22.215 1.00 54.78 98 THR A C 1
ATOM 790 O O . THR A 1 98 ? -2.277 -7.093 21.937 1.00 54.78 98 THR A O 1
ATOM 793 N N . HIS A 1 99 ? -3.918 -8.589 22.183 1.00 53.41 99 HIS A N 1
ATOM 794 C CA . HIS A 1 99 ? -5.001 -7.817 21.574 1.00 53.41 99 HIS A CA 1
ATOM 795 C C . HIS A 1 99 ? -5.497 -6.609 22.379 1.00 53.41 99 HIS A C 1
ATOM 797 O O . HIS A 1 99 ? -6.265 -5.831 21.830 1.00 53.41 99 HIS A O 1
ATOM 803 N N . SER A 1 100 ? -5.105 -6.409 23.641 1.00 48.72 100 SER A N 1
ATOM 804 C CA . SER A 1 100 ? -5.736 -5.361 24.468 1.00 48.72 100 SER A CA 1
ATOM 805 C C . SER A 1 100 ? -4.851 -4.175 24.850 1.00 48.72 100 SER A C 1
ATOM 807 O O . SER A 1 100 ? -5.392 -3.142 25.227 1.00 48.72 100 SER A O 1
ATOM 809 N N . ILE A 1 101 ? -3.519 -4.287 24.779 1.00 41.94 101 ILE A N 1
ATOM 810 C CA . ILE A 1 101 ? -2.620 -3.249 25.330 1.00 41.94 101 ILE A CA 1
ATOM 811 C C . ILE A 1 101 ? -1.668 -2.649 24.280 1.00 41.94 101 ILE A C 1
ATOM 813 O O . ILE A 1 101 ? -1.215 -1.524 24.461 1.00 41.94 101 ILE A O 1
ATOM 817 N N . LEU A 1 102 ? -1.385 -3.346 23.170 1.00 46.09 102 LEU A N 1
ATOM 818 C CA . LEU A 1 102 ? -0.417 -2.885 22.154 1.00 46.09 102 LEU A CA 1
ATOM 819 C C . LEU A 1 102 ? -1.032 -2.523 20.789 1.00 46.09 102 LEU A C 1
ATOM 821 O O . LEU A 1 102 ? -0.327 -1.984 19.942 1.00 46.09 102 LEU A O 1
ATOM 825 N N . PHE A 1 103 ? -2.327 -2.780 20.578 1.00 61.09 103 PHE A N 1
ATOM 826 C CA . PHE A 1 103 ? -3.045 -2.449 19.339 1.00 61.09 103 PHE A CA 1
ATOM 827 C C . PHE A 1 103 ? -4.341 -1.705 19.631 1.00 61.09 103 PHE A C 1
ATOM 829 O O . PHE A 1 103 ? -5.432 -2.171 19.316 1.00 61.09 103 PHE A O 1
ATOM 836 N N . ASP A 1 104 ? -4.225 -0.529 20.238 1.00 77.81 104 ASP A N 1
ATOM 837 C CA . ASP A 1 104 ? -5.298 0.444 20.104 1.00 77.81 104 ASP A CA 1
ATOM 838 C C . ASP A 1 104 ? -5.366 0.921 18.636 1.00 77.81 104 ASP A C 1
ATOM 840 O O . ASP A 1 104 ? -4.363 0.935 17.908 1.00 77.81 104 ASP A O 1
ATOM 844 N N . ASP A 1 105 ? -6.557 1.294 18.175 1.00 86.25 105 ASP A N 1
ATOM 845 C CA . ASP A 1 105 ? -6.787 1.681 16.781 1.00 86.25 105 ASP A CA 1
ATOM 846 C C . ASP A 1 105 ? -5.913 2.876 16.335 1.00 86.25 105 ASP A C 1
ATOM 848 O O . ASP A 1 105 ? -5.600 2.998 15.147 1.00 86.25 105 ASP A O 1
ATOM 852 N N . ILE A 1 106 ? -5.434 3.730 17.256 1.00 89.00 106 ILE A N 1
ATOM 853 C CA . ILE A 1 106 ? -4.496 4.816 16.924 1.00 89.00 106 ILE A CA 1
ATOM 854 C C . ILE A 1 106 ? -3.126 4.261 16.554 1.00 89.00 106 ILE A C 1
ATOM 856 O O . ILE A 1 106 ? -2.527 4.721 15.574 1.00 89.00 106 ILE A O 1
ATOM 860 N N . SER A 1 107 ? -2.625 3.289 17.314 1.00 84.75 107 SER A N 1
ATOM 861 C CA . SER A 1 107 ? -1.362 2.609 17.017 1.00 84.75 107 SER A CA 1
ATOM 862 C C . SER A 1 107 ? -1.445 1.846 15.693 1.00 84.75 107 SER A C 1
ATOM 864 O O . SER A 1 107 ? -0.543 1.957 14.858 1.00 84.75 107 SER A O 1
ATOM 866 N N . ALA A 1 108 ? -2.566 1.166 15.432 1.00 86.56 108 ALA A N 1
ATOM 867 C CA . ALA A 1 108 ? -2.802 0.489 14.157 1.00 86.56 108 ALA A CA 1
ATOM 868 C C . ALA A 1 108 ? -2.820 1.479 12.975 1.00 86.56 108 ALA A C 1
ATOM 870 O O . ALA A 1 108 ? -2.160 1.261 11.958 1.00 86.56 108 ALA A O 1
ATOM 871 N N . LEU A 1 109 ? -3.527 2.607 13.110 1.00 91.62 109 LEU A N 1
ATOM 872 C CA . LEU A 1 109 ? -3.539 3.664 12.094 1.00 91.62 109 LEU A CA 1
ATOM 873 C C . LEU A 1 109 ? -2.156 4.279 11.883 1.00 91.62 109 LEU A C 1
ATOM 875 O O . LEU A 1 109 ? -1.785 4.562 10.746 1.00 91.62 109 LEU A O 1
ATOM 879 N N . GLN A 1 110 ? -1.377 4.469 12.951 1.00 90.62 110 GLN A N 1
ATOM 880 C CA . GLN A 1 110 ? -0.007 4.964 12.842 1.00 90.62 110 GLN A CA 1
ATOM 881 C C . GLN A 1 110 ? 0.867 4.017 12.016 1.00 90.62 110 GLN A C 1
ATOM 883 O O . GLN A 1 110 ? 1.630 4.489 11.174 1.00 90.62 110 GLN A O 1
ATOM 888 N N . LEU A 1 111 ? 0.732 2.707 12.225 1.00 87.69 111 LEU A N 1
ATOM 889 C CA . LEU A 1 111 ? 1.445 1.707 11.440 1.00 87.69 111 LEU A CA 1
ATOM 890 C C . LEU A 1 111 ? 1.040 1.765 9.963 1.00 87.69 111 LEU A C 1
ATOM 892 O O . LEU A 1 111 ? 1.910 1.861 9.102 1.00 87.69 111 LEU A O 1
ATOM 896 N N . ALA A 1 112 ? -0.262 1.786 9.668 1.00 91.12 112 ALA A N 1
ATOM 897 C CA . ALA A 1 112 ? -0.759 1.889 8.295 1.00 91.12 112 ALA A CA 1
ATOM 898 C C . ALA A 1 112 ? -0.256 3.156 7.580 1.00 91.12 112 ALA A C 1
ATOM 900 O O . ALA A 1 112 ? 0.139 3.097 6.418 1.00 91.12 112 ALA A O 1
ATOM 901 N N . ILE A 1 113 ? -0.205 4.294 8.282 1.00 93.81 113 ILE A N 1
ATOM 902 C CA . ILE A 1 113 ? 0.356 5.543 7.747 1.00 93.81 113 ILE A CA 1
ATOM 903 C C . ILE A 1 113 ? 1.836 5.372 7.397 1.00 93.81 113 ILE A C 1
ATOM 905 O O . ILE A 1 113 ? 2.255 5.821 6.331 1.00 93.81 113 ILE A O 1
ATOM 909 N N . SER A 1 114 ? 2.628 4.752 8.275 1.00 90.31 114 SER A N 1
ATOM 910 C CA . SER A 1 114 ? 4.047 4.499 8.005 1.00 90.31 114 SER A CA 1
ATOM 911 C C . SER A 1 114 ? 4.230 3.574 6.800 1.00 90.31 114 SER A C 1
ATOM 913 O O . SER A 1 114 ? 5.022 3.884 5.920 1.00 90.31 114 SER A O 1
ATOM 915 N N . PHE A 1 115 ? 3.427 2.513 6.693 1.00 89.69 115 PHE A N 1
ATOM 916 C CA . PHE A 1 115 ? 3.449 1.598 5.548 1.00 89.69 115 PHE A CA 1
ATOM 917 C C . PHE A 1 115 ? 3.186 2.301 4.219 1.00 89.69 115 PHE A C 1
ATOM 919 O O . PHE A 1 115 ? 3.928 2.110 3.255 1.00 89.69 115 PHE A O 1
ATOM 926 N N . GLU A 1 116 ? 2.130 3.113 4.150 1.00 93.56 116 GLU A N 1
ATOM 927 C CA . GLU A 1 116 ? 1.800 3.820 2.913 1.00 93.56 116 GLU A CA 1
ATOM 928 C C . GLU A 1 116 ? 2.880 4.862 2.566 1.00 93.56 116 GLU A C 1
ATOM 930 O O . GLU A 1 116 ? 3.175 5.053 1.390 1.00 93.56 116 GLU A O 1
ATOM 935 N N . LYS A 1 117 ? 3.531 5.485 3.562 1.00 93.50 117 LYS A N 1
ATOM 936 C CA . LYS A 1 117 ? 4.670 6.397 3.343 1.00 93.50 117 LYS A CA 1
ATOM 937 C C . LYS A 1 117 ? 5.912 5.682 2.819 1.00 93.50 117 LYS A C 1
ATOM 939 O O . LYS A 1 117 ? 6.484 6.140 1.837 1.00 93.50 117 LYS A O 1
ATOM 944 N N . ASP A 1 118 ? 6.292 4.556 3.412 1.00 91.31 118 ASP A N 1
ATOM 945 C CA . ASP A 1 118 ? 7.432 3.763 2.936 1.00 91.31 118 ASP A CA 1
ATOM 946 C C . ASP A 1 118 ? 7.167 3.217 1.527 1.00 91.31 118 ASP A C 1
ATOM 948 O O . ASP A 1 118 ? 8.064 3.159 0.690 1.00 91.31 118 ASP A O 1
ATOM 952 N N . THR A 1 119 ? 5.907 2.894 1.224 1.00 91.75 119 THR A N 1
ATOM 953 C CA . THR A 1 119 ? 5.486 2.494 -0.123 1.00 91.75 119 THR A CA 1
ATOM 954 C C . THR A 1 119 ? 5.600 3.639 -1.135 1.00 91.75 119 THR A C 1
ATOM 956 O O . THR A 1 119 ? 5.889 3.387 -2.304 1.00 91.75 119 THR A O 1
ATOM 959 N N . ILE A 1 120 ? 5.380 4.890 -0.709 1.00 94.38 120 ILE A N 1
ATOM 960 C CA . ILE A 1 120 ? 5.617 6.067 -1.556 1.00 94.38 120 ILE A CA 1
ATOM 961 C C . ILE A 1 120 ? 7.109 6.203 -1.856 1.00 94.38 120 ILE A C 1
ATOM 963 O O . ILE A 1 120 ? 7.460 6.314 -3.024 1.00 94.38 120 ILE A O 1
ATOM 967 N N . LEU A 1 121 ? 7.969 6.101 -0.837 1.00 92.81 121 LEU A N 1
ATOM 968 C CA . LEU A 1 121 ? 9.424 6.168 -1.020 1.00 92.81 121 LEU A CA 1
ATOM 969 C C . LEU A 1 121 ? 9.924 5.066 -1.961 1.00 92.81 121 LEU A C 1
ATOM 971 O O . LEU A 1 121 ? 10.660 5.339 -2.902 1.00 92.81 121 LEU A O 1
ATOM 975 N N . PHE A 1 122 ? 9.445 3.834 -1.776 1.00 91.94 122 PHE A N 1
ATOM 976 C CA . PHE A 1 122 ? 9.728 2.733 -2.693 1.00 91.94 122 PHE A CA 1
ATOM 977 C C . PHE A 1 122 ? 9.298 3.046 -4.135 1.00 91.94 122 PHE A C 1
ATOM 979 O O . PHE A 1 122 ? 10.041 2.782 -5.076 1.00 91.94 122 PHE A O 1
ATOM 986 N N . GLY A 1 123 ? 8.101 3.607 -4.330 1.00 90.38 123 GLY A N 1
ATOM 987 C CA . GLY A 1 123 ? 7.619 3.940 -5.668 1.00 90.38 123 GLY A CA 1
ATOM 988 C C . GLY A 1 123 ? 8.347 5.127 -6.310 1.00 90.38 123 GLY A C 1
ATOM 989 O O . GLY A 1 123 ? 8.503 5.120 -7.527 1.00 90.38 123 GLY A O 1
ATOM 990 N N . ASP A 1 124 ? 8.830 6.099 -5.531 1.00 91.12 124 ASP A N 1
ATOM 991 C CA . ASP A 1 124 ? 9.670 7.193 -6.040 1.00 91.12 124 ASP A CA 1
ATOM 992 C C . ASP A 1 124 ? 10.993 6.649 -6.610 1.00 91.12 124 ASP A C 1
ATOM 994 O O . ASP A 1 124 ? 11.384 7.025 -7.718 1.00 91.12 124 ASP A O 1
ATOM 998 N N . GLU A 1 125 ? 11.623 5.684 -5.927 1.00 90.25 125 GLU A N 1
ATOM 999 C CA . GLU A 1 125 ? 12.800 4.983 -6.462 1.00 90.25 125 GLU A CA 1
ATOM 1000 C C . GLU A 1 125 ? 12.455 4.238 -7.762 1.00 90.25 125 GLU A C 1
ATOM 1002 O O . GLU A 1 125 ? 13.178 4.341 -8.751 1.00 90.25 125 GLU A O 1
ATOM 1007 N N . ILE A 1 126 ? 11.305 3.550 -7.816 1.00 86.81 126 ILE A N 1
ATOM 1008 C CA . ILE A 1 126 ? 10.851 2.861 -9.036 1.00 86.81 126 ILE A CA 1
ATOM 1009 C C . ILE A 1 126 ? 10.667 3.826 -10.203 1.00 86.81 126 ILE A C 1
ATOM 1011 O O . ILE A 1 126 ? 11.027 3.479 -11.330 1.00 86.81 126 ILE A O 1
ATOM 1015 N N . ILE A 1 127 ? 10.084 5.006 -9.977 1.00 88.31 127 ILE A N 1
ATOM 1016 C CA . ILE A 1 127 ? 9.897 6.001 -11.039 1.00 88.31 127 ILE A CA 1
ATOM 1017 C C . ILE A 1 127 ? 11.247 6.406 -11.623 1.00 88.31 127 ILE A C 1
ATOM 1019 O O . ILE A 1 127 ? 11.356 6.487 -12.843 1.00 88.31 127 ILE A O 1
ATOM 1023 N N . GLY A 1 128 ? 12.269 6.594 -10.781 1.00 82.69 128 GLY A N 1
ATOM 1024 C CA . GLY A 1 128 ? 13.631 6.903 -11.225 1.00 82.69 128 GLY A CA 1
ATOM 1025 C C . GLY A 1 128 ? 14.242 5.827 -12.130 1.00 82.69 128 GLY A C 1
ATOM 1026 O O . GLY A 1 128 ? 15.038 6.146 -13.010 1.00 82.69 128 GLY A O 1
ATOM 1027 N N . LEU A 1 129 ? 13.820 4.572 -11.962 1.00 82.12 129 LEU A N 1
ATOM 1028 C CA . LEU A 1 129 ? 14.238 3.425 -12.777 1.00 82.12 129 LEU A CA 1
ATOM 1029 C C . LEU A 1 129 ? 13.322 3.166 -13.983 1.00 82.12 129 LEU A C 1
ATOM 1031 O O . LEU A 1 129 ? 13.606 2.302 -14.812 1.00 82.12 129 LEU A O 1
ATOM 1035 N N . SER A 1 130 ? 12.201 3.881 -14.079 1.00 82.00 130 SER A N 1
ATOM 1036 C CA . SER A 1 130 ? 11.145 3.627 -15.057 1.00 82.00 130 SER A CA 1
ATOM 1037 C C . SER A 1 130 ? 11.125 4.679 -16.163 1.00 82.00 130 SER A C 1
ATOM 1039 O O . SER A 1 130 ? 11.268 5.874 -15.929 1.00 82.00 130 SER A O 1
ATOM 1041 N N . GLY A 1 131 ? 10.840 4.243 -17.392 1.00 81.31 131 GLY A N 1
ATOM 1042 C CA . GLY A 1 131 ? 10.628 5.125 -18.541 1.00 81.31 131 GLY A CA 1
ATOM 1043 C C . GLY A 1 131 ? 9.185 5.121 -19.053 1.00 81.31 131 GLY A C 1
ATOM 1044 O O . GLY A 1 131 ? 8.443 4.145 -18.909 1.00 81.31 131 GLY A O 1
ATOM 1045 N N . GLY A 1 132 ? 8.784 6.214 -19.708 1.00 85.88 132 GLY A N 1
ATOM 1046 C CA . GLY A 1 132 ? 7.562 6.289 -20.515 1.00 85.88 132 GLY A CA 1
ATOM 1047 C C . GLY A 1 132 ? 6.280 5.876 -19.778 1.00 85.88 132 GLY A C 1
ATOM 1048 O O . GLY 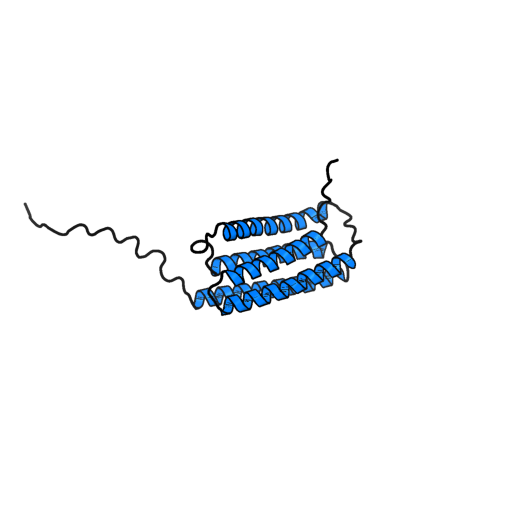A 1 132 ? 5.927 6.432 -18.741 1.00 85.88 132 GLY A O 1
ATOM 1049 N N . LYS A 1 133 ? 5.551 4.901 -20.338 1.00 86.00 133 LYS A N 1
ATOM 1050 C CA . LYS A 1 133 ? 4.249 4.450 -19.810 1.00 86.00 133 LYS A CA 1
ATOM 1051 C C . LYS A 1 133 ? 4.340 3.765 -18.444 1.00 86.00 133 LYS A C 1
ATOM 1053 O O . LYS A 1 133 ? 3.359 3.811 -17.698 1.00 86.00 133 LYS A O 1
ATOM 1058 N N . LEU A 1 134 ? 5.474 3.141 -18.113 1.00 87.25 134 LEU A N 1
ATOM 1059 C CA . LEU A 1 134 ? 5.653 2.555 -16.787 1.00 87.25 134 LEU A CA 1
ATOM 1060 C C . LEU A 1 134 ? 5.752 3.659 -15.737 1.00 87.25 134 LEU A C 1
ATOM 1062 O O . LEU A 1 134 ? 4.991 3.631 -14.778 1.00 87.25 134 LEU A O 1
ATOM 1066 N N . ALA A 1 135 ? 6.598 4.668 -15.967 1.00 89.50 135 ALA A N 1
ATOM 1067 C CA . ALA A 1 135 ? 6.738 5.803 -15.055 1.00 89.50 135 ALA A CA 1
ATOM 1068 C C . ALA A 1 135 ? 5.385 6.479 -14.778 1.00 89.50 135 ALA A C 1
ATOM 1070 O O . ALA A 1 135 ? 5.057 6.737 -13.624 1.00 89.50 135 ALA A O 1
ATOM 1071 N N . GLN A 1 136 ? 4.549 6.664 -15.809 1.00 91.38 136 GLN A N 1
ATOM 1072 C CA . GLN A 1 136 ? 3.192 7.192 -15.628 1.00 91.38 136 GLN A CA 1
ATOM 1073 C C . GLN A 1 136 ? 2.310 6.274 -14.768 1.00 91.38 136 GLN A C 1
ATOM 1075 O O . GLN A 1 136 ? 1.619 6.747 -13.871 1.00 91.38 136 GLN A O 1
ATOM 1080 N N . SER A 1 137 ? 2.346 4.960 -15.008 1.00 91.25 137 SER A N 1
ATOM 1081 C CA . SER A 1 137 ? 1.542 3.995 -14.243 1.00 91.25 137 SER A CA 1
ATOM 1082 C C . SER A 1 137 ? 1.944 3.963 -12.763 1.00 91.25 137 SER A C 1
ATOM 1084 O O . SER A 1 137 ? 1.087 3.835 -11.888 1.00 91.25 137 SER A O 1
ATOM 1086 N N . ILE A 1 138 ? 3.241 4.106 -12.477 1.00 91.38 138 ILE A N 1
ATOM 1087 C CA . ILE A 1 138 ? 3.758 4.185 -11.108 1.00 91.38 138 ILE A CA 1
ATOM 1088 C C . ILE A 1 138 ? 3.421 5.542 -10.476 1.00 91.38 138 ILE A C 1
ATOM 1090 O O . ILE A 1 138 ? 3.013 5.576 -9.318 1.00 91.38 138 ILE A O 1
ATOM 1094 N N . ALA A 1 139 ? 3.487 6.645 -11.224 1.00 93.31 139 ALA A N 1
ATOM 1095 C CA . ALA A 1 139 ? 3.062 7.959 -10.739 1.00 93.31 139 ALA A CA 1
ATOM 1096 C C . ALA A 1 139 ? 1.576 7.969 -10.337 1.00 93.31 139 ALA A C 1
ATOM 1098 O O . ALA A 1 139 ? 1.232 8.405 -9.238 1.00 93.31 139 ALA A O 1
ATOM 1099 N N . ASP A 1 140 ? 0.700 7.398 -11.168 1.00 93.12 140 ASP A N 1
ATOM 1100 C CA . ASP A 1 140 ? -0.728 7.268 -10.859 1.00 93.12 140 ASP A CA 1
ATOM 1101 C C . ASP A 1 140 ? -0.959 6.403 -9.607 1.00 93.12 140 ASP A C 1
ATOM 1103 O O . ASP A 1 140 ? -1.841 6.679 -8.786 1.00 93.12 140 ASP A O 1
ATOM 1107 N N . TYR A 1 141 ? -0.156 5.350 -9.436 1.00 92.00 141 TYR A N 1
ATOM 1108 C CA . TYR A 1 141 ? -0.152 4.533 -8.227 1.00 92.00 141 TYR A CA 1
ATOM 1109 C C . TYR A 1 141 ? 0.264 5.344 -6.990 1.00 92.00 141 TYR A C 1
ATOM 1111 O O . TYR A 1 141 ? -0.418 5.269 -5.963 1.00 92.00 141 TYR A O 1
ATOM 1119 N N . LEU A 1 142 ? 1.321 6.155 -7.082 1.00 94.31 142 LEU A N 1
ATOM 1120 C CA . LEU A 1 142 ? 1.797 6.998 -5.985 1.00 94.31 142 LEU A CA 1
ATOM 1121 C C . LEU A 1 142 ? 0.780 8.060 -5.566 1.00 94.31 142 LEU A C 1
ATOM 1123 O O . LEU A 1 142 ? 0.589 8.285 -4.371 1.00 94.31 142 LEU A O 1
ATOM 1127 N N . GLU A 1 143 ? 0.067 8.671 -6.510 1.00 95.44 143 GLU A N 1
ATOM 1128 C CA . GLU A 1 143 ? -1.000 9.618 -6.176 1.00 95.44 143 GLU A CA 1
ATOM 1129 C C . GLU A 1 143 ? -2.117 8.948 -5.365 1.00 95.44 143 GLU A C 1
ATOM 1131 O O . GLU A 1 143 ? -2.571 9.483 -4.348 1.00 95.44 143 GLU A O 1
ATOM 1136 N N . ARG A 1 144 ? -2.495 7.710 -5.713 1.00 93.56 144 ARG A N 1
ATOM 1137 C CA . ARG A 1 144 ? -3.445 6.930 -4.899 1.00 93.56 144 ARG A CA 1
ATOM 1138 C C . ARG A 1 144 ? -2.905 6.668 -3.494 1.00 93.56 144 ARG A C 1
ATOM 1140 O O . ARG A 1 144 ? -3.666 6.729 -2.529 1.00 93.56 144 ARG A O 1
ATOM 1147 N N . LYS A 1 145 ? -1.603 6.407 -3.353 1.00 94.31 145 LYS A N 1
ATOM 1148 C CA . LYS A 1 145 ? -0.955 6.205 -2.049 1.00 94.31 145 LYS A CA 1
ATOM 1149 C C . LYS A 1 145 ? -0.978 7.470 -1.190 1.00 94.31 145 LYS A C 1
ATOM 1151 O O . LYS A 1 145 ? -1.351 7.396 -0.020 1.00 94.31 145 LYS A O 1
ATOM 1156 N N . LYS A 1 146 ? -0.705 8.641 -1.771 1.00 96.25 146 LYS A N 1
ATOM 1157 C CA . LYS A 1 146 ? -0.813 9.939 -1.078 1.00 96.25 146 LYS A CA 1
ATOM 1158 C C . LYS A 1 146 ? -2.237 10.208 -0.585 1.00 96.25 146 LYS A C 1
ATOM 1160 O O . LYS A 1 146 ? -2.426 10.593 0.569 1.00 96.25 146 LYS A O 1
ATOM 1165 N N . ILE A 1 147 ? -3.247 9.928 -1.414 1.00 95.88 147 ILE A N 1
ATOM 1166 C CA . ILE A 1 147 ? -4.663 10.042 -1.023 1.00 95.88 147 ILE A CA 1
ATOM 1167 C C . ILE A 1 147 ? -4.977 9.131 0.173 1.00 95.88 147 ILE A C 1
ATOM 1169 O O . ILE A 1 147 ? -5.646 9.560 1.118 1.00 95.88 147 ILE A O 1
ATOM 1173 N N . ARG A 1 148 ? -4.467 7.893 0.180 1.00 95.06 148 ARG A N 1
ATOM 1174 C CA . ARG A 1 148 ? -4.652 6.972 1.311 1.00 95.06 148 ARG A CA 1
ATOM 1175 C C . ARG A 1 148 ? -3.989 7.462 2.589 1.00 95.06 148 ARG A C 1
ATOM 1177 O O . ARG A 1 148 ? -4.625 7.392 3.636 1.00 95.06 148 ARG A O 1
ATOM 1184 N N . VAL A 1 149 ? -2.772 8.003 2.517 1.00 97.19 149 VAL A N 1
ATOM 1185 C CA . VAL A 1 149 ? -2.115 8.619 3.682 1.00 97.19 149 VAL A CA 1
ATOM 1186 C C . VAL A 1 149 ? -3.002 9.715 4.275 1.00 97.19 149 VAL A C 1
ATOM 1188 O O . VAL A 1 149 ? -3.253 9.706 5.480 1.00 97.19 149 VAL A O 1
ATOM 1191 N N . SER A 1 150 ? -3.548 10.606 3.443 1.00 97.62 150 SER A N 1
ATOM 1192 C CA . SER A 1 150 ? -4.480 11.645 3.901 1.00 97.62 150 SER A CA 1
ATOM 1193 C C . SER A 1 150 ? -5.742 11.059 4.541 1.00 97.62 150 SER A C 1
ATOM 1195 O O . SER A 1 150 ? -6.159 11.520 5.602 1.00 97.62 150 SER A O 1
ATOM 1197 N N . LYS A 1 151 ? -6.326 10.003 3.957 1.00 96.81 151 LYS A N 1
ATOM 1198 C CA . LYS A 1 151 ? -7.502 9.316 4.517 1.00 96.81 151 LYS A CA 1
ATOM 1199 C C . LYS A 1 151 ? -7.205 8.684 5.880 1.00 96.81 151 LYS A C 1
ATOM 1201 O O . LYS A 1 151 ? -8.001 8.831 6.802 1.00 96.81 151 LYS A O 1
ATOM 1206 N N . LEU A 1 152 ? -6.062 8.019 6.032 1.00 96.94 152 LEU A N 1
ATOM 1207 C CA . LEU A 1 152 ? -5.648 7.406 7.297 1.00 96.94 152 LEU A CA 1
ATOM 1208 C C . LEU A 1 152 ? -5.367 8.450 8.383 1.00 96.94 152 LEU A C 1
ATOM 1210 O O . LEU A 1 152 ? -5.756 8.257 9.535 1.00 96.94 152 LEU A O 1
ATOM 1214 N N . LEU A 1 153 ? -4.724 9.565 8.023 1.00 96.94 153 LEU A N 1
ATOM 1215 C CA . LEU A 1 153 ? -4.511 10.694 8.933 1.00 96.94 153 LEU A CA 1
ATOM 1216 C C . LEU A 1 153 ? -5.841 11.276 9.414 1.00 96.94 153 LEU A C 1
ATOM 1218 O O . LEU A 1 153 ? -6.004 11.528 10.606 1.00 96.94 153 LEU A O 1
ATOM 1222 N N . GLU A 1 154 ? -6.802 11.429 8.508 1.00 96.62 154 GLU A N 1
ATOM 1223 C CA . GLU A 1 154 ? -8.142 11.911 8.831 1.00 96.62 154 GLU A CA 1
ATOM 1224 C C . GLU A 1 154 ? -8.898 10.942 9.752 1.00 96.62 154 GLU A C 1
ATOM 1226 O O . GLU A 1 154 ? -9.494 11.363 10.743 1.00 96.62 154 GLU A O 1
ATOM 1231 N N . MET A 1 155 ? -8.823 9.634 9.486 1.00 95.19 155 MET A N 1
ATOM 1232 C CA . MET A 1 155 ? -9.382 8.602 10.369 1.00 95.19 155 MET A CA 1
ATOM 1233 C C . MET A 1 155 ? -8.769 8.675 11.772 1.00 95.19 155 MET A C 1
ATOM 1235 O O . MET A 1 155 ? -9.493 8.652 12.766 1.00 95.19 155 MET A O 1
ATOM 1239 N N . LYS A 1 156 ? -7.441 8.817 11.859 1.00 94.00 156 LYS A N 1
ATOM 1240 C CA . LYS A 1 156 ? -6.719 8.942 13.130 1.00 94.00 156 LYS A CA 1
ATOM 1241 C C . LYS A 1 156 ? -7.116 10.208 13.888 1.00 94.00 156 LYS A C 1
ATOM 1243 O O . LYS A 1 156 ? -7.351 10.140 15.091 1.00 94.00 156 LYS A O 1
ATOM 1248 N N . ARG A 1 157 ? -7.225 11.344 13.194 1.00 94.19 157 ARG A N 1
ATOM 1249 C CA . ARG A 1 157 ? -7.674 12.620 13.769 1.00 94.19 157 ARG A CA 1
ATOM 1250 C C . ARG A 1 157 ? -9.074 12.488 14.369 1.00 94.19 157 ARG A C 1
ATOM 1252 O O . ARG A 1 157 ? -9.251 12.778 15.547 1.00 94.19 157 ARG A O 1
ATOM 1259 N N . LYS A 1 158 ? -10.038 11.983 13.592 1.00 92.88 158 LYS A N 1
ATOM 1260 C CA . LYS A 1 158 ? -11.417 11.758 14.054 1.00 92.88 158 LYS A CA 1
ATOM 1261 C C . LYS A 1 158 ? -11.482 10.843 15.271 1.00 92.88 158 LYS A C 1
ATOM 1263 O O . LYS A 1 158 ? -12.260 11.094 16.186 1.00 92.88 158 LYS A O 1
ATOM 1268 N N . LEU A 1 159 ? -10.673 9.785 15.288 1.00 89.88 159 LEU A N 1
ATOM 1269 C CA . LEU A 1 159 ? -10.647 8.861 16.414 1.00 89.88 159 LEU A CA 1
ATOM 1270 C C . LEU A 1 159 ? -10.146 9.547 17.695 1.00 89.88 159 LEU A C 1
ATOM 1272 O O . LEU A 1 159 ? -10.766 9.388 18.740 1.00 89.88 159 LEU A O 1
ATOM 1276 N N . LEU A 1 160 ? -9.096 10.371 17.605 1.00 87.69 160 LEU A N 1
ATOM 1277 C CA . LEU A 1 160 ? -8.585 11.152 18.741 1.00 87.69 160 LEU A CA 1
ATOM 1278 C C . LEU A 1 160 ? -9.570 12.220 19.236 1.00 87.69 160 LEU A C 1
ATOM 1280 O O . LEU A 1 160 ? -9.605 12.506 20.428 1.00 87.69 160 LEU A O 1
ATOM 1284 N N . GLU A 1 161 ? -10.353 12.818 18.338 1.00 88.12 161 GLU A N 1
ATOM 1285 C CA . GLU A 1 161 ? -11.365 13.825 18.689 1.00 88.12 161 GLU A CA 1
ATOM 1286 C C . GLU A 1 161 ? -12.592 13.212 19.368 1.00 88.12 161 GLU A C 1
ATOM 1288 O O . GLU A 1 161 ? -13.115 13.781 20.324 1.00 88.12 161 GLU A O 1
ATOM 1293 N N . ASN A 1 162 ? -13.040 12.049 18.889 1.00 80.75 162 ASN A N 1
ATOM 1294 C CA . ASN A 1 162 ? -14.225 11.362 19.409 1.00 80.75 162 ASN A CA 1
ATOM 1295 C C . ASN A 1 162 ? -13.927 10.518 20.655 1.00 80.75 162 ASN A C 1
ATOM 1297 O O . ASN A 1 162 ? -14.824 10.260 21.456 1.00 80.75 162 ASN A O 1
ATOM 1301 N N . TYR A 1 163 ? -12.673 10.104 20.825 1.00 70.75 163 TYR A N 1
ATOM 1302 C CA . TYR A 1 163 ? -12.186 9.362 21.983 1.00 70.75 163 TYR A CA 1
ATOM 1303 C C . TYR A 1 163 ? -10.919 10.040 22.507 1.00 70.75 163 TYR A C 1
ATOM 1305 O O . TYR A 1 163 ? -9.826 9.470 22.413 1.00 70.75 163 TYR A O 1
ATOM 1313 N N . PRO A 1 164 ? -11.036 11.274 23.039 1.00 60.41 164 PRO A N 1
ATOM 1314 C CA . PRO A 1 164 ? -9.901 11.940 23.647 1.00 60.41 164 PRO A CA 1
ATOM 1315 C C . PRO A 1 164 ? -9.364 11.017 24.732 1.00 60.41 164 PRO A C 1
ATOM 1317 O O . PRO A 1 164 ? -10.128 10.500 25.548 1.00 60.41 164 PRO A O 1
ATOM 1320 N N . ILE A 1 165 ? -8.053 10.781 24.713 1.00 56.50 165 ILE A N 1
ATOM 1321 C CA . ILE A 1 165 ? -7.342 9.980 25.708 1.00 56.50 165 ILE A CA 1
ATOM 1322 C C . ILE A 1 165 ? -7.524 10.672 27.069 1.00 56.50 165 ILE A C 1
ATOM 1324 O O . ILE A 1 165 ? -6.702 11.479 27.499 1.00 56.50 165 ILE A O 1
ATOM 1328 N N . HIS A 1 166 ? -8.640 10.418 27.748 1.00 43.72 166 HIS A N 1
ATOM 1329 C CA . HIS A 1 166 ? -8.871 10.878 29.102 1.00 43.72 166 HIS A CA 1
ATOM 1330 C C . HIS A 1 166 ? -8.269 9.853 30.066 1.00 43.72 166 HIS A C 1
ATOM 1332 O O . HIS A 1 166 ? -8.778 8.750 30.232 1.00 43.72 166 HIS A O 1
ATOM 1338 N N . ASN A 1 167 ? -7.196 10.292 30.733 1.00 40.81 167 ASN A N 1
ATOM 1339 C CA . ASN A 1 167 ? -6.588 9.721 31.937 1.00 40.81 167 ASN A CA 1
ATOM 1340 C C . ASN A 1 167 ? -5.928 8.339 31.813 1.00 40.81 167 ASN A C 1
ATOM 1342 O O . ASN A 1 167 ? -6.387 7.358 32.389 1.00 40.81 167 ASN A O 1
ATOM 1346 N N . ILE A 1 168 ? -4.713 8.314 31.265 1.00 41.53 168 ILE A N 1
ATOM 1347 C CA . ILE A 1 168 ? -3.673 7.438 31.818 1.00 41.53 168 ILE A CA 1
ATOM 1348 C C . ILE A 1 168 ? -2.762 8.339 32.664 1.00 41.53 168 ILE A C 1
ATOM 1350 O O . ILE A 1 168 ? -2.148 9.261 32.136 1.00 41.53 168 ILE A O 1
ATOM 1354 N N . ARG A 1 169 ? -2.709 8.062 33.979 1.00 42.12 169 ARG A N 1
ATOM 1355 C CA . ARG A 1 169 ? -1.952 8.739 35.067 1.00 42.12 169 ARG A CA 1
ATOM 1356 C C . ARG A 1 169 ? -2.635 9.867 35.860 1.00 42.12 169 ARG A C 1
ATOM 1358 O O . ARG A 1 169 ? -2.082 10.956 35.993 1.00 42.12 169 ARG A O 1
ATOM 1365 N N . LYS A 1 170 ? -3.756 9.579 36.529 1.00 37.16 170 LYS A N 1
ATOM 1366 C CA . LYS A 1 170 ? -4.083 10.279 37.797 1.00 37.16 170 LYS A CA 1
ATOM 1367 C C . LYS A 1 170 ? -4.448 9.385 38.988 1.00 37.16 170 LYS A C 1
ATOM 1369 O O . LYS A 1 170 ? -4.461 9.900 40.097 1.00 37.16 170 LYS A O 1
ATOM 1374 N N . ASN A 1 171 ? -4.646 8.075 38.804 1.00 37.59 171 ASN A N 1
ATOM 1375 C CA . ASN A 1 171 ? -5.077 7.190 39.898 1.00 37.59 171 ASN A CA 1
ATOM 1376 C C . ASN A 1 171 ? -3.998 6.268 40.492 1.00 37.59 171 ASN A C 1
ATOM 1378 O O . ASN A 1 171 ? -4.266 5.651 41.515 1.00 37.59 171 ASN A O 1
ATOM 1382 N N . ASP A 1 172 ? -2.767 6.254 39.971 1.00 43.16 172 ASP A N 1
ATOM 1383 C CA . ASP A 1 172 ? -1.676 5.439 40.549 1.00 43.16 172 ASP A CA 1
ATOM 1384 C C . ASP A 1 172 ? -0.840 6.188 41.610 1.00 43.16 172 ASP A C 1
ATOM 1386 O O . ASP A 1 172 ? 0.269 5.785 41.946 1.00 43.16 172 ASP A O 1
ATOM 1390 N N . LEU A 1 173 ? -1.364 7.292 42.156 1.00 40.72 173 LEU A N 1
ATOM 1391 C CA . LEU A 1 173 ? -0.770 8.032 43.282 1.00 40.72 173 LEU A CA 1
ATOM 1392 C C . LEU A 1 173 ? -1.740 8.188 44.463 1.00 40.72 173 LEU A C 1
ATOM 1394 O O . LEU A 1 173 ? -1.615 9.118 45.257 1.00 40.72 173 LEU A O 1
ATOM 1398 N N . ILE A 1 174 ? -2.686 7.260 44.624 1.00 39.72 174 ILE A N 1
ATOM 1399 C CA . ILE A 1 174 ? -3.331 7.076 45.926 1.00 39.72 174 ILE A CA 1
ATOM 1400 C C . ILE A 1 174 ? -2.424 6.144 46.727 1.00 39.72 174 ILE A C 1
ATOM 1402 O O . ILE A 1 174 ? -2.541 4.921 46.675 1.00 39.72 174 ILE A O 1
ATOM 1406 N N . LEU A 1 175 ? -1.469 6.751 47.436 1.00 40.34 175 LEU A N 1
ATOM 1407 C CA . LEU A 1 175 ? -0.813 6.106 48.569 1.00 40.34 175 LEU A CA 1
ATOM 1408 C C . LEU A 1 175 ? -1.912 5.577 49.507 1.00 40.34 175 LEU A C 1
ATOM 1410 O O . LEU A 1 175 ? -2.872 6.310 49.766 1.00 40.34 175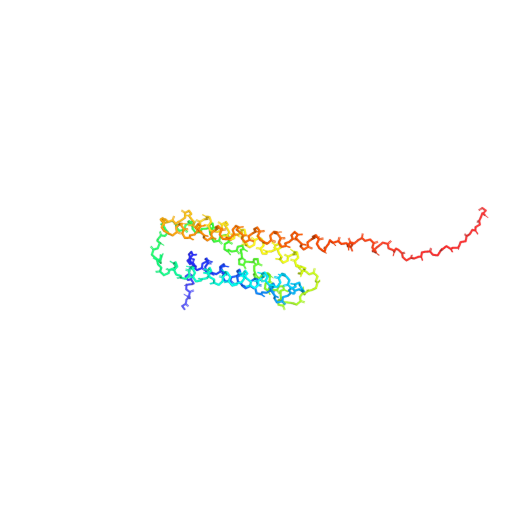 LEU A O 1
ATOM 1414 N N . PRO A 1 176 ? -1.815 4.335 50.010 1.00 39.00 176 PRO A N 1
ATOM 1415 C CA . PRO A 1 176 ? -2.774 3.844 50.983 1.00 39.00 176 PRO A CA 1
ATOM 1416 C C . PRO A 1 176 ? -2.746 4.768 52.201 1.00 39.00 176 PRO A C 1
ATOM 1418 O O . PRO A 1 176 ? -1.678 5.120 52.701 1.00 39.00 176 PRO A O 1
ATOM 1421 N N . ASN A 1 177 ? -3.944 5.178 52.615 1.00 39.09 177 ASN A N 1
ATOM 1422 C CA . ASN A 1 177 ? -4.224 6.006 53.779 1.00 39.09 177 ASN A CA 1
ATOM 1423 C C . ASN A 1 177 ? -3.311 5.638 54.958 1.00 39.09 177 ASN A C 1
ATOM 1425 O O . ASN A 1 177 ? -3.461 4.577 55.560 1.00 39.09 177 ASN A O 1
ATOM 1429 N N . GLY A 1 178 ? -2.369 6.526 55.278 1.00 35.84 178 GLY A N 1
ATOM 1430 C CA . GLY A 1 178 ? -1.718 6.546 56.578 1.00 35.84 178 GLY A CA 1
ATOM 1431 C C . GLY A 1 178 ? -2.676 7.191 57.566 1.00 35.84 178 GLY A C 1
ATOM 1432 O O . GLY A 1 178 ? -3.012 8.366 57.424 1.00 35.84 178 GLY A O 1
ATOM 1433 N N . ASP A 1 179 ? -3.142 6.392 58.518 1.00 34.72 179 ASP A N 1
ATOM 1434 C CA . ASP A 1 179 ? -4.052 6.779 59.585 1.00 34.72 179 ASP A CA 1
ATOM 1435 C C . ASP A 1 179 ? -3.647 8.095 60.267 1.00 34.72 179 ASP A C 1
ATOM 1437 O O . ASP A 1 179 ? -2.572 8.239 60.853 1.00 34.72 179 ASP A O 1
ATOM 1441 N N . THR A 1 180 ? -4.564 9.057 60.260 1.00 40.12 180 THR A N 1
ATOM 1442 C CA . THR A 1 180 ? -4.577 10.140 61.239 1.00 40.12 180 THR A CA 1
ATOM 1443 C C . THR A 1 180 ? -5.002 9.576 62.591 1.00 40.12 180 THR A C 1
ATOM 1445 O O . THR A 1 180 ? -6.169 9.225 62.740 1.00 40.12 180 THR A O 1
ATOM 1448 N N . ASN A 1 181 ? -4.094 9.528 63.573 1.00 35.50 181 ASN A N 1
ATOM 1449 C CA . ASN A 1 181 ? -4.385 9.783 64.996 1.00 35.50 181 ASN A CA 1
ATOM 1450 C C . ASN A 1 181 ? -3.118 9.682 65.867 1.00 35.50 181 ASN A C 1
ATOM 1452 O O . ASN A 1 181 ? -2.675 8.592 66.205 1.00 35.50 181 ASN A O 1
ATOM 1456 N N . HIS A 1 182 ? -2.557 10.813 66.300 1.00 34.34 182 HIS A N 1
ATOM 1457 C CA . HIS A 1 182 ? -2.785 11.325 67.659 1.00 34.34 182 HIS A CA 1
ATOM 1458 C C . HIS A 1 182 ? -1.905 12.544 67.974 1.00 34.34 182 HIS A C 1
ATOM 1460 O O . HIS A 1 182 ? -0.685 12.543 67.858 1.00 34.34 182 HIS A O 1
ATOM 1466 N N . ILE A 1 183 ? -2.592 13.584 68.434 1.00 39.16 183 ILE A N 1
ATOM 1467 C CA . ILE A 1 183 ? -2.092 14.772 69.123 1.00 39.16 183 ILE A CA 1
ATOM 1468 C C . ILE A 1 183 ? -1.437 14.354 70.453 1.00 39.16 183 ILE A C 1
ATOM 1470 O O . ILE A 1 183 ? -2.057 13.587 71.190 1.00 39.16 183 ILE A O 1
ATOM 1474 N N . LYS A 1 184 ? -0.280 14.935 70.814 1.00 34.66 184 LYS A N 1
ATOM 1475 C CA . LYS A 1 184 ? -0.094 15.736 72.050 1.00 34.66 184 LYS A CA 1
ATOM 1476 C C . LYS A 1 184 ? 1.340 16.254 72.223 1.00 34.66 184 LYS A C 1
ATOM 1478 O O . LYS A 1 184 ? 2.301 15.501 72.168 1.00 34.66 184 LYS A O 1
ATOM 1483 N N . ASN A 1 185 ? 1.398 17.557 72.498 1.00 35.09 185 ASN A N 1
ATOM 1484 C CA . ASN A 1 185 ? 2.486 18.289 73.144 1.00 35.09 185 ASN A CA 1
ATOM 1485 C C . ASN A 1 185 ? 3.067 17.514 74.339 1.00 35.09 185 ASN A C 1
ATOM 1487 O O . ASN A 1 185 ? 2.271 17.111 75.188 1.00 35.09 185 ASN A O 1
ATOM 1491 N N . VAL A 1 186 ? 4.400 17.407 74.421 1.00 38.81 186 VAL A N 1
ATOM 1492 C CA . VAL A 1 186 ? 5.294 17.968 75.466 1.00 38.81 186 VAL A CA 1
ATOM 1493 C C . VAL A 1 186 ? 6.684 18.108 74.850 1.00 38.81 186 VAL A C 1
ATOM 1495 O O .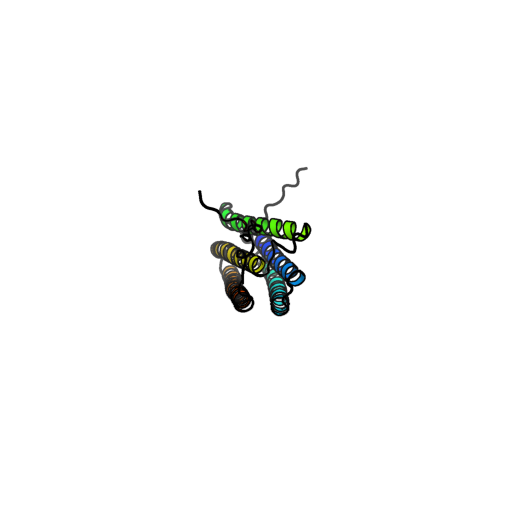 VAL A 1 186 ? 7.120 17.136 74.198 1.00 38.81 186 VAL A O 1
#

Secondary structure (DSSP, 8-state):
-----PPPPHHHHHHHHHHHHHHHHHHHHHH---HHHHHHHHHHHHHHHHHHHHHHHHHHHSTT---SSGGGGHHHHHHHHHHHHHHHHHHHHHHTT-TTTS--HHHHHHHHHHHHHHHHHHHHHHHHH--HHHHHHHHHHHHHHHHHHHHHHHHHHHHHHHS----SSSSTT-------------

Sequence (186 aa):
MSDIATEPTLFDMALHIAQKCQQLYQAMEQHTQHDELKKNYRLLSAESADQIKLFQDLSLKFNDIIIDDPTALDNPRFYFNSISQAQSLFDCLIKIGTHSILFDDISALQLAISFEKDTILFGDEIIGLSGGKLAQSIADYLERKKIRVSKLLEMKRKLLENYPIHNIRKNDLILPNGDTNHIKNV

Foldseek 3Di:
DDPPPPDQDLLSLQLVLLVLLLVLLVLLLVQDPDPVSVVVSVVSNVVSVVSNVLSVVCCVVPVPLDQVDPCLCVQLVVLSVVLVVLSVVVVVCVVVVVRP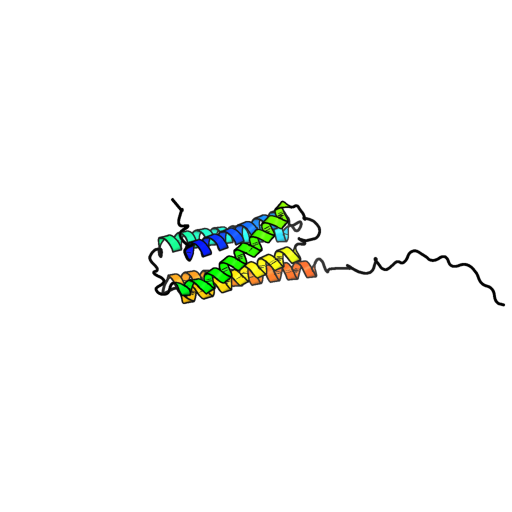DQDDPLNSLVSSLVSLVSSLSSLVSVLVSDDDPVNVSSVVVSVVSVVVSVVSVVVSVVCCVVCPPPDDDDPPPPDPDDDDDDDDDD